Protein AF-A0A9N8YQ42-F1 (afdb_monomer)

InterPro domains:
  IPR037997 CTP-dependent diacylglycerol kinase 1-like [PTHR31303] (11-211)

Secondary structure (DSSP, 8-state):
--SSSSSS------SSHHHHHHHHHHHGGG--GGGTTS--HHHHHHHHHHHHHHHS-HHHHHHHHHHHHHHHHHHHHHHHHHTTSSPBPTTS-BHHHHHHHHHHHHHHHHHHHHHHHHHHHHHHHHHHHHHHHHHHHHTT-HHHHHHHHHHHHHHHHHHHHHHHTS--GGG-SS-HHHHHHHHHHHHHHHHH---TT--HHHHHHHHHHTT--

pLDDT: mean 70.86, std 14.46, range [34.75, 93.75]

Mean predicted aligned error: 14.87 Å

Sequence (213 aa):
MALHRNIIQKKPKFKNQAINDLYIKVVGFLMRESEKNKINGVIYYLAGCISVLTIFPKDIAIMSIIILSWCDTAASFFGRKFGHHTYKFKNGKSLAGTIGAIMIGFLAALLFWGKKTSNYHHHQNQSSIIIMESNNLESNNLNNIQLNIQSNNKILETNMINEERSWIPEKSIFSLPLLSLLTGIIGGISELIDIWGLDDNFVLPLASGNIFY

Organism: NCBI:txid1213867

Foldseek 3Di:
DPPPPPPPDPQAPDPDVVVSVVCCVVCVVVDDPVPSPDDDLVVLLVVLLVVLVVPDQPLSSVLVNCLVVQLVVQLVVQCVPCQVVFDADPVRGGPSSLVSSLVRLLVSLCVSVVVVQVVVVVVVVVVVVVVVVVVVCCVPDVVVVVVVVVVVVVVVVVVVVVPVRDDDCVPDPDDSSVVSNVRSNLSSVLSVDPPPPPDSSPPSVVVVVVVVD

Structure (mmCIF, N/CA/C/O backbone):
data_AF-A0A9N8YQ42-F1
#
_entry.id   AF-A0A9N8YQ42-F1
#
loop_
_atom_site.group_PDB
_atom_site.id
_atom_site.type_symbol
_atom_site.label_atom_id
_atom_site.label_alt_id
_atom_site.label_comp_id
_atom_site.label_asym_id
_atom_site.label_entity_id
_atom_site.label_seq_id
_atom_site.pdbx_PDB_ins_code
_atom_site.Cartn_x
_atom_site.Cartn_y
_atom_site.Cartn_z
_atom_site.occupancy
_atom_site.B_iso_or_equiv
_atom_site.auth_seq_id
_atom_site.auth_comp_id
_atom_site.auth_asym_id
_atom_site.auth_atom_id
_atom_site.pdbx_PDB_model_num
ATOM 1 N N . MET A 1 1 ? -43.346 -10.685 31.073 1.00 43.00 1 MET A N 1
ATOM 2 C CA . MET A 1 1 ? -42.438 -11.151 29.993 1.00 43.00 1 MET A CA 1
ATOM 3 C C . MET A 1 1 ? -42.533 -10.253 28.746 1.00 43.00 1 MET A C 1
ATOM 5 O O . MET A 1 1 ? -42.814 -10.736 27.661 1.00 43.00 1 MET A O 1
ATOM 9 N N . ALA A 1 2 ? -42.306 -8.937 28.871 1.00 43.50 2 ALA A N 1
ATOM 10 C CA . ALA A 1 2 ? -42.489 -7.999 27.748 1.00 43.50 2 ALA A CA 1
ATOM 11 C C . ALA A 1 2 ? -41.471 -6.839 27.714 1.00 43.50 2 ALA A C 1
ATOM 13 O O . ALA A 1 2 ? -41.734 -5.817 27.098 1.00 43.50 2 ALA A O 1
ATOM 14 N N . LEU A 1 3 ? -40.308 -6.974 28.367 1.00 41.03 3 LEU A N 1
ATOM 15 C CA . LEU A 1 3 ? -39.332 -5.874 28.473 1.00 41.03 3 LEU A CA 1
ATOM 16 C C . LEU A 1 3 ? -37.946 -6.170 27.880 1.00 41.03 3 LEU A C 1
ATOM 18 O O . LEU A 1 3 ? -37.100 -5.287 27.861 1.00 41.03 3 LEU A O 1
ATOM 22 N N . HIS A 1 4 ? -37.709 -7.364 27.324 1.00 41.53 4 HIS A N 1
ATOM 23 C CA . HIS A 1 4 ? -36.393 -7.727 26.770 1.00 41.53 4 HIS A CA 1
ATOM 24 C C . HIS A 1 4 ? -36.294 -7.623 25.232 1.00 41.53 4 HIS A C 1
ATOM 26 O O . HIS A 1 4 ? -35.282 -7.991 24.649 1.00 41.53 4 HIS A O 1
ATOM 32 N N . ARG A 1 5 ? -37.330 -7.123 24.541 1.00 43.41 5 ARG A N 1
ATOM 33 C CA . ARG A 1 5 ? -37.365 -7.052 23.061 1.00 43.41 5 ARG A CA 1
ATOM 34 C C . ARG A 1 5 ? -37.080 -5.670 22.457 1.00 43.41 5 ARG A C 1
ATOM 36 O O . ARG A 1 5 ? -37.112 -5.541 21.239 1.00 43.41 5 ARG A O 1
ATOM 43 N N . ASN A 1 6 ? -36.747 -4.662 23.265 1.00 34.75 6 ASN A N 1
ATOM 44 C CA . ASN A 1 6 ? -36.633 -3.274 22.789 1.00 34.75 6 ASN A CA 1
ATOM 45 C C . ASN A 1 6 ? -35.203 -2.778 22.507 1.00 34.75 6 ASN A C 1
ATOM 47 O O . ASN A 1 6 ? -35.037 -1.609 22.176 1.00 34.75 6 ASN A O 1
ATOM 51 N N . ILE A 1 7 ? -34.171 -3.627 22.588 1.00 43.50 7 ILE A N 1
ATOM 52 C CA . ILE A 1 7 ? -32.775 -3.160 22.443 1.00 43.50 7 ILE A CA 1
ATOM 53 C C . ILE A 1 7 ? -32.188 -3.395 21.033 1.00 43.50 7 ILE A C 1
ATOM 55 O O . ILE A 1 7 ? -31.228 -2.732 20.658 1.00 43.50 7 ILE A O 1
ATOM 59 N N . ILE A 1 8 ? -32.775 -4.244 20.176 1.00 41.78 8 ILE A N 1
ATOM 60 C CA . ILE A 1 8 ? -32.043 -4.734 18.983 1.00 41.78 8 ILE A CA 1
ATOM 61 C C . ILE A 1 8 ? -32.412 -4.060 17.642 1.00 41.78 8 ILE A C 1
ATOM 63 O O . ILE A 1 8 ? -31.658 -4.189 16.680 1.00 41.78 8 ILE A O 1
ATOM 67 N N . GLN A 1 9 ? -33.480 -3.265 17.521 1.00 40.59 9 GLN A N 1
ATOM 68 C CA . GLN A 1 9 ? -33.907 -2.766 16.197 1.00 40.59 9 GLN A CA 1
ATOM 69 C C . GLN A 1 9 ? -33.704 -1.261 15.962 1.00 40.59 9 GLN A C 1
ATOM 71 O O . GLN A 1 9 ? -34.648 -0.532 15.679 1.00 40.59 9 GLN A O 1
ATOM 76 N N . LYS A 1 10 ? -32.448 -0.799 15.951 1.00 44.75 10 LYS A N 1
ATOM 77 C CA . LYS A 1 10 ? -32.073 0.327 15.071 1.00 44.75 10 LYS A CA 1
ATOM 78 C C . LYS A 1 10 ? -31.713 -0.252 13.698 1.00 44.75 10 LYS A C 1
ATOM 80 O O . LYS A 1 10 ? -30.577 -0.666 13.482 1.00 44.75 10 LYS A O 1
ATOM 85 N N . LYS A 1 11 ? -32.713 -0.376 12.815 1.00 49.38 11 LYS A N 1
ATOM 86 C CA . LYS A 1 11 ? -32.551 -0.858 11.429 1.00 49.38 11 LYS A CA 1
ATOM 87 C C . LYS A 1 11 ? -31.841 0.204 10.560 1.00 49.38 11 LYS A C 1
ATOM 89 O O . LYS A 1 11 ? -32.183 1.381 10.689 1.00 49.38 11 LYS A O 1
ATOM 94 N N . PRO A 1 12 ? -30.925 -0.171 9.644 1.00 50.50 12 PRO A N 1
ATOM 95 C CA . PRO A 1 12 ? -30.395 0.731 8.619 1.00 50.50 12 PRO A CA 1
ATOM 96 C C . PRO A 1 12 ? -31.488 1.216 7.651 1.00 50.50 12 PRO A C 1
ATOM 98 O O . PRO A 1 12 ? -32.453 0.504 7.374 1.00 50.50 12 PRO A O 1
ATOM 101 N N . LYS A 1 13 ? -31.321 2.439 7.134 1.00 51.38 13 LYS A N 1
ATOM 102 C CA . LYS A 1 13 ? -32.296 3.250 6.376 1.00 51.38 13 LYS A CA 1
ATOM 103 C C . LYS A 1 13 ? -32.478 2.849 4.894 1.00 51.38 13 LYS A C 1
ATOM 105 O O . LYS A 1 13 ? -32.516 3.727 4.035 1.00 51.38 13 LYS A O 1
ATOM 110 N N . PHE A 1 14 ? -32.593 1.568 4.542 1.00 54.44 14 PHE A N 1
ATOM 111 C CA . PHE A 1 14 ? -32.976 1.210 3.164 1.00 54.44 14 PHE A CA 1
ATOM 112 C C . PHE A 1 14 ? -34.497 1.088 3.036 1.00 54.44 14 PHE A C 1
ATOM 114 O O . PHE A 1 14 ? -35.146 0.418 3.835 1.00 54.44 14 PHE A O 1
ATOM 121 N N . LYS A 1 15 ? -35.069 1.749 2.019 1.00 56.12 15 LYS A N 1
ATOM 122 C CA . LYS A 1 15 ? -36.524 1.813 1.772 1.00 56.12 15 LYS A CA 1
ATOM 123 C C . LYS A 1 15 ? -37.127 0.442 1.425 1.00 56.12 15 LYS A C 1
ATOM 125 O O . LYS A 1 15 ? -38.321 0.240 1.600 1.00 56.12 15 LYS A O 1
ATOM 130 N N . ASN A 1 16 ? -36.298 -0.489 0.945 1.00 61.12 16 ASN A N 1
ATOM 131 C CA . ASN A 1 16 ? -36.684 -1.858 0.631 1.00 61.12 16 ASN A CA 1
ATOM 132 C C . ASN A 1 16 ? -36.137 -2.824 1.692 1.00 61.12 16 ASN A C 1
ATOM 134 O O . ASN A 1 16 ? -34.924 -2.966 1.866 1.00 61.12 16 ASN A O 1
ATOM 138 N N . GLN A 1 17 ? -37.049 -3.482 2.402 1.00 63.44 17 GLN A N 1
ATOM 139 C CA . GLN A 1 17 ? -36.747 -4.278 3.589 1.00 63.44 17 GLN A CA 1
ATOM 140 C C . GLN A 1 17 ? -35.942 -5.545 3.254 1.00 63.44 17 GLN A C 1
ATOM 142 O O . GLN A 1 17 ? -35.029 -5.894 3.993 1.00 63.44 17 GLN A O 1
ATOM 147 N N . ALA A 1 18 ? -36.170 -6.141 2.079 1.00 67.69 18 ALA A N 1
ATOM 148 C CA . ALA A 1 18 ? -35.429 -7.315 1.612 1.00 67.69 18 ALA A CA 1
ATOM 149 C C . ALA A 1 18 ? -33.937 -7.027 1.353 1.00 67.69 18 ALA A C 1
ATOM 151 O O . ALA A 1 18 ? -33.080 -7.857 1.645 1.00 67.69 18 ALA A O 1
ATOM 152 N N . ILE A 1 19 ? -33.615 -5.832 0.843 1.00 65.12 19 ILE A N 1
ATOM 153 C CA . ILE A 1 19 ? -32.226 -5.412 0.590 1.00 65.12 19 ILE A CA 1
ATOM 154 C C . ILE A 1 19 ? -31.500 -5.174 1.915 1.00 65.12 19 ILE A C 1
ATOM 156 O O . ILE A 1 19 ? -30.340 -5.546 2.062 1.00 65.12 19 ILE A O 1
ATOM 160 N N . ASN A 1 20 ? -32.198 -4.602 2.898 1.00 66.44 20 ASN A N 1
ATOM 161 C CA . ASN A 1 20 ? -31.654 -4.397 4.235 1.00 66.44 20 ASN A CA 1
ATOM 162 C C . ASN A 1 20 ? -31.357 -5.731 4.935 1.00 66.44 20 ASN A C 1
ATOM 164 O O . ASN A 1 20 ? -30.294 -5.902 5.526 1.00 66.44 20 ASN A O 1
ATOM 168 N N . ASP A 1 21 ? -32.271 -6.694 4.818 1.00 69.00 21 ASP A N 1
ATOM 169 C CA . ASP A 1 21 ? -32.127 -8.005 5.448 1.00 69.00 21 ASP A CA 1
ATOM 170 C C . ASP A 1 21 ? -31.009 -8.829 4.784 1.00 69.00 21 ASP A C 1
ATOM 172 O O . ASP A 1 21 ? -30.227 -9.475 5.483 1.00 69.00 21 ASP A O 1
ATOM 176 N N . LEU A 1 22 ? -30.851 -8.749 3.455 1.00 72.19 22 LEU A N 1
ATOM 177 C CA . LEU A 1 22 ? -29.714 -9.350 2.748 1.00 72.19 22 LEU A CA 1
ATOM 178 C C . LEU A 1 22 ? -28.387 -8.678 3.136 1.00 72.19 22 LEU A C 1
ATOM 180 O O . LEU A 1 22 ? -27.405 -9.369 3.408 1.00 72.19 22 LEU A O 1
ATOM 184 N N . TYR A 1 23 ? -28.369 -7.346 3.218 1.00 65.81 23 TYR A N 1
ATOM 185 C CA . TYR A 1 23 ? -27.200 -6.569 3.632 1.00 65.81 23 TYR A CA 1
ATOM 186 C C . TYR A 1 23 ? -26.749 -6.942 5.048 1.00 65.81 23 TYR A C 1
ATOM 188 O O . TYR A 1 23 ? -25.580 -7.253 5.259 1.00 65.81 23 TYR A O 1
ATOM 196 N N . ILE A 1 24 ? -27.669 -7.006 6.013 1.00 67.94 24 ILE A N 1
ATOM 197 C CA . ILE A 1 24 ? -27.355 -7.422 7.386 1.00 67.94 24 ILE A CA 1
ATOM 198 C C . ILE A 1 24 ? -26.933 -8.897 7.427 1.00 67.94 24 ILE A C 1
ATOM 200 O O . ILE A 1 24 ? -26.062 -9.259 8.211 1.00 67.94 24 ILE A O 1
ATOM 204 N N . LYS A 1 25 ? -27.489 -9.766 6.579 1.00 69.88 25 LYS A N 1
ATOM 205 C CA . LYS A 1 25 ? -27.120 -11.189 6.566 1.00 69.88 25 LYS A CA 1
ATOM 206 C C . LYS A 1 25 ? -25.707 -11.439 6.030 1.00 69.88 25 LYS A C 1
ATOM 208 O O . LYS A 1 25 ? -25.026 -12.324 6.537 1.00 69.88 25 LYS A O 1
ATOM 213 N N . VAL A 1 26 ? -25.273 -10.673 5.029 1.00 66.38 26 VAL A N 1
ATOM 214 C CA . VAL A 1 26 ? -23.942 -10.817 4.409 1.00 66.38 26 VAL A CA 1
ATOM 215 C C . VAL A 1 26 ? -22.883 -9.992 5.147 1.00 66.38 26 VAL A C 1
ATOM 217 O O . VAL A 1 26 ? -21.776 -10.470 5.370 1.00 66.38 26 VAL A O 1
ATOM 220 N N . VAL A 1 27 ? -23.221 -8.768 5.560 1.00 62.44 27 VAL A N 1
ATOM 221 C CA . VAL A 1 27 ? -22.275 -7.784 6.123 1.00 62.44 27 VAL A CA 1
ATOM 222 C C . VAL A 1 27 ? -22.393 -7.667 7.648 1.00 62.44 27 VAL A C 1
ATOM 224 O O . VAL A 1 27 ? -21.483 -7.171 8.305 1.00 62.44 27 VAL A O 1
ATOM 227 N N . GLY A 1 28 ? -23.477 -8.157 8.257 1.00 61.75 28 GLY A N 1
ATOM 228 C CA . GLY A 1 28 ? -23.731 -8.013 9.697 1.00 61.75 28 GLY A CA 1
ATOM 229 C C . GLY A 1 28 ? -22.761 -8.773 10.596 1.00 61.75 28 GLY A C 1
ATOM 230 O O . GLY A 1 28 ? -22.544 -8.346 11.724 1.00 61.75 28 GLY A O 1
ATOM 231 N N . PHE A 1 29 ? -22.118 -9.835 10.099 1.00 63.94 29 PHE A N 1
ATOM 232 C CA . PHE A 1 29 ? -21.026 -10.510 10.814 1.00 63.94 29 PHE A CA 1
ATOM 233 C C . PHE A 1 29 ? -19.800 -9.596 11.010 1.00 63.94 29 PHE A C 1
ATOM 235 O O . PHE A 1 29 ? -19.065 -9.748 11.980 1.00 63.94 29 PHE A O 1
ATOM 242 N N . LEU A 1 30 ? -19.612 -8.616 10.121 1.00 56.12 30 LEU A N 1
ATOM 243 C CA . LEU A 1 30 ? -18.509 -7.653 10.145 1.00 56.12 30 LEU A CA 1
ATOM 244 C C . LEU A 1 30 ? -18.892 -6.332 10.850 1.00 56.1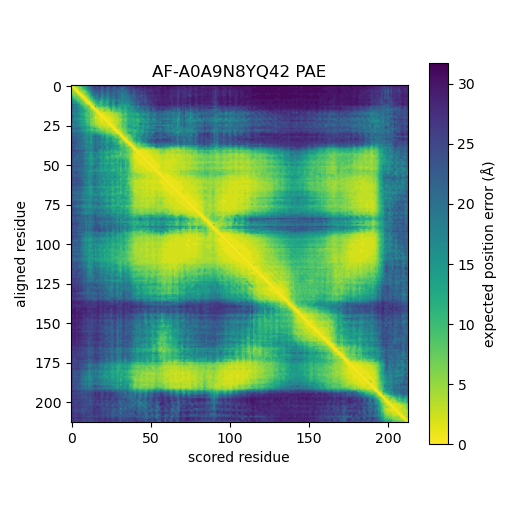2 30 LEU A C 1
ATOM 246 O O . LEU A 1 30 ? -18.067 -5.433 10.952 1.00 56.12 30 LEU A O 1
ATOM 250 N N . MET A 1 31 ? -20.138 -6.195 11.325 1.00 52.19 31 MET A N 1
ATOM 251 C CA . MET A 1 31 ? -20.710 -4.927 11.787 1.00 52.19 31 MET A CA 1
ATOM 252 C C . MET A 1 31 ? -20.570 -4.754 13.307 1.00 52.19 31 MET A C 1
ATOM 254 O O . MET A 1 31 ? -21.186 -5.484 14.089 1.00 52.19 31 MET A O 1
ATOM 258 N N . ARG A 1 32 ? -19.801 -3.750 13.750 1.00 52.09 32 ARG A N 1
ATOM 259 C CA . ARG A 1 32 ? -19.689 -3.392 15.178 1.00 52.09 32 ARG A CA 1
ATOM 260 C C . ARG A 1 32 ? -20.908 -2.565 15.609 1.00 52.09 32 ARG A C 1
ATOM 262 O O . ARG A 1 32 ? -21.396 -1.732 14.850 1.00 52.09 32 ARG A O 1
ATOM 269 N N . GLU A 1 33 ? -21.409 -2.738 16.839 1.00 51.25 33 GLU A N 1
ATOM 270 C CA . GLU A 1 33 ? -22.647 -2.067 17.299 1.00 51.25 33 GLU A CA 1
ATOM 271 C C . GLU A 1 33 ? -22.620 -0.527 17.191 1.00 51.25 33 GLU A C 1
ATOM 273 O O . GLU A 1 33 ? -23.663 0.102 17.003 1.00 51.25 33 GLU A O 1
ATOM 278 N N . SER A 1 34 ? -21.429 0.078 17.233 1.00 53.66 34 SER A N 1
ATOM 279 C CA . SER A 1 34 ? -21.207 1.520 17.071 1.00 53.66 34 SER A CA 1
ATOM 280 C C . SER A 1 34 ? -21.363 2.040 15.630 1.00 53.66 34 SER A C 1
ATOM 282 O O . SER A 1 34 ? -21.394 3.253 15.432 1.00 53.66 34 SER A O 1
ATOM 284 N N . GLU A 1 35 ? -21.493 1.165 14.627 1.00 47.38 35 GLU A N 1
ATOM 285 C CA . GLU A 1 35 ? -21.525 1.521 13.195 1.00 47.38 35 GLU A CA 1
ATOM 286 C C . GLU A 1 35 ? -22.934 1.530 12.587 1.00 47.38 35 GLU A C 1
ATOM 288 O O . GLU A 1 35 ? -23.112 1.944 11.447 1.00 47.38 35 GLU A O 1
ATOM 293 N N . LYS A 1 36 ? -23.981 1.177 13.350 1.00 51.78 36 LYS A N 1
ATOM 294 C CA . LYS A 1 36 ? -25.384 1.216 12.873 1.00 51.78 36 LYS A CA 1
ATOM 295 C C . LYS A 1 36 ? -25.863 2.605 12.412 1.00 51.78 36 LYS A C 1
ATOM 297 O O . LYS A 1 36 ? -26.891 2.690 11.747 1.00 51.78 36 LYS A O 1
ATOM 302 N N . ASN A 1 37 ? -25.129 3.674 12.738 1.00 47.25 37 ASN A N 1
ATOM 303 C CA . ASN A 1 37 ? -25.464 5.064 12.405 1.00 47.25 37 ASN A CA 1
ATOM 304 C C . ASN A 1 37 ? -24.411 5.800 11.546 1.00 47.25 37 ASN A C 1
ATOM 306 O O . ASN A 1 37 ? -24.591 6.992 11.294 1.00 47.25 37 ASN A O 1
ATOM 310 N N . LYS A 1 38 ? -23.335 5.140 11.094 1.00 55.16 38 LYS A N 1
ATOM 311 C CA . LYS A 1 38 ? -22.309 5.727 10.207 1.00 55.16 38 LYS A CA 1
ATOM 312 C C . LYS A 1 38 ? -22.108 4.845 8.971 1.00 55.16 38 LYS A C 1
ATOM 314 O O . LYS A 1 38 ? -22.472 3.674 8.981 1.00 55.16 38 LYS A O 1
ATOM 319 N N . ILE A 1 39 ? -21.582 5.421 7.889 1.00 56.44 39 ILE A N 1
ATOM 320 C CA . ILE A 1 39 ? -21.204 4.650 6.697 1.00 56.44 39 ILE A CA 1
ATOM 321 C C . ILE A 1 39 ? -20.130 3.635 7.122 1.00 56.44 39 ILE A C 1
ATOM 323 O O . ILE A 1 39 ? -19.221 3.979 7.873 1.00 56.44 39 ILE A O 1
ATOM 327 N N . ASN A 1 40 ? -20.298 2.378 6.710 1.00 62.62 40 ASN A N 1
ATOM 328 C CA . ASN A 1 40 ? -19.447 1.258 7.109 1.00 62.62 40 ASN A CA 1
ATOM 329 C C . ASN A 1 40 ? -18.030 1.437 6.532 1.00 62.62 40 ASN A C 1
ATOM 331 O O . ASN A 1 40 ? -17.900 1.617 5.321 1.00 62.62 40 ASN A O 1
ATOM 335 N N . GLY A 1 41 ? -16.987 1.341 7.367 1.00 64.88 41 GLY A N 1
ATOM 336 C CA . GLY A 1 41 ? -15.580 1.458 6.943 1.00 64.88 41 GLY A CA 1
ATOM 337 C C . GLY A 1 41 ? -15.197 0.468 5.836 1.00 64.88 41 GLY A C 1
ATOM 338 O O . GLY A 1 41 ? -14.385 0.764 4.967 1.00 64.88 41 GLY A O 1
ATOM 339 N N . VAL A 1 42 ? -15.878 -0.679 5.778 1.00 70.44 42 VAL A N 1
ATOM 340 C CA . VAL A 1 42 ? -15.694 -1.696 4.730 1.00 70.44 42 VAL A CA 1
ATOM 341 C C . VAL A 1 42 ? -16.046 -1.167 3.336 1.00 70.44 42 VAL A C 1
ATOM 343 O O . VAL A 1 42 ? -15.424 -1.561 2.352 1.00 70.44 42 VAL A O 1
ATOM 346 N N . ILE A 1 43 ? -17.033 -0.271 3.234 1.00 70.38 43 ILE A N 1
ATOM 347 C CA . ILE A 1 43 ? -17.447 0.316 1.952 1.00 70.38 43 ILE A CA 1
ATOM 348 C C . ILE A 1 43 ? -16.321 1.187 1.399 1.00 70.38 43 ILE A C 1
ATOM 350 O O . ILE A 1 43 ? -16.011 1.105 0.213 1.00 70.38 43 ILE A O 1
ATOM 354 N N . TYR A 1 44 ? -15.683 1.979 2.257 1.00 70.88 44 TYR A N 1
ATOM 355 C CA . TYR A 1 44 ? -14.563 2.820 1.861 1.00 70.88 44 TYR A CA 1
ATOM 356 C C . TYR A 1 44 ? -13.304 2.008 1.561 1.00 70.88 44 TYR A C 1
ATOM 358 O O . TYR A 1 44 ? -12.649 2.287 0.561 1.00 70.88 44 TYR A O 1
ATOM 366 N N . TYR A 1 45 ? -13.028 0.951 2.332 1.00 74.75 45 TYR A N 1
ATOM 367 C CA . TYR A 1 45 ? -11.944 0.011 2.032 1.00 74.75 45 TYR A CA 1
ATOM 368 C C . TYR A 1 45 ? -12.109 -0.616 0.640 1.00 74.75 45 TYR A C 1
ATOM 370 O O . TYR A 1 45 ? -11.204 -0.560 -0.192 1.00 74.75 45 TYR A O 1
ATOM 378 N N . LEU A 1 46 ? -13.299 -1.155 0.344 1.00 78.56 46 LEU A N 1
ATOM 379 C CA . LEU A 1 46 ? -13.593 -1.737 -0.967 1.00 78.56 46 LEU A CA 1
ATOM 380 C C . LEU A 1 46 ? -13.518 -0.691 -2.083 1.00 78.56 46 LEU A C 1
ATOM 382 O O . LEU A 1 46 ? -12.968 -0.979 -3.145 1.00 78.56 46 LEU A O 1
ATOM 386 N N . ALA A 1 47 ? -14.027 0.520 -1.850 1.00 79.19 47 ALA A N 1
ATOM 387 C CA . ALA A 1 47 ? -13.931 1.613 -2.812 1.00 79.19 47 ALA A CA 1
ATOM 388 C C . ALA A 1 47 ? -12.471 2.007 -3.091 1.00 79.19 47 ALA A C 1
ATOM 390 O O . ALA A 1 47 ? -12.118 2.211 -4.252 1.00 79.19 47 ALA A O 1
ATOM 391 N N . GLY A 1 48 ? -11.616 2.050 -2.065 1.00 80.19 48 GLY A N 1
ATOM 392 C CA . GLY A 1 48 ? -10.178 2.290 -2.198 1.00 80.19 48 GLY A CA 1
ATOM 393 C C . GLY A 1 48 ? -9.493 1.206 -3.030 1.00 80.19 48 GLY A C 1
ATOM 394 O O . GLY A 1 48 ? -8.830 1.519 -4.020 1.00 80.19 48 GLY A O 1
ATOM 395 N N . CYS A 1 49 ? -9.725 -0.073 -2.709 1.00 82.00 49 CYS A N 1
ATOM 396 C CA . CYS A 1 49 ? -9.180 -1.195 -3.479 1.00 82.00 49 CYS A CA 1
ATOM 397 C C . CYS A 1 49 ? -9.628 -1.170 -4.947 1.00 82.00 49 CYS A C 1
ATOM 399 O O . CYS A 1 49 ? -8.800 -1.346 -5.839 1.00 82.00 49 CYS A O 1
ATOM 401 N N . ILE A 1 50 ? -10.918 -0.929 -5.209 1.00 84.56 50 ILE A N 1
ATOM 402 C CA . ILE A 1 50 ? -11.452 -0.845 -6.576 1.00 84.56 50 ILE A CA 1
ATOM 403 C C . ILE A 1 50 ? -10.814 0.331 -7.320 1.00 84.56 50 ILE A C 1
ATOM 405 O O . ILE A 1 50 ? -10.313 0.144 -8.425 1.00 84.56 50 ILE A O 1
ATOM 409 N N . SER A 1 51 ? -10.768 1.514 -6.703 1.00 82.50 51 SER A N 1
ATOM 410 C CA . SER A 1 51 ? -10.176 2.713 -7.311 1.00 82.50 51 SER A CA 1
ATOM 411 C C . SER A 1 51 ? -8.727 2.458 -7.714 1.00 82.50 51 SER A C 1
ATOM 413 O O . SER A 1 51 ? -8.344 2.686 -8.862 1.00 82.50 51 SER A O 1
ATOM 415 N N . VAL A 1 52 ? -7.940 1.885 -6.804 1.00 84.38 52 VAL A N 1
ATOM 416 C CA . VAL A 1 52 ? -6.526 1.594 -7.033 1.00 84.38 52 VAL A CA 1
ATOM 417 C C . VAL A 1 52 ? -6.324 0.566 -8.150 1.00 84.38 52 VAL A C 1
ATOM 419 O O . VAL A 1 52 ? -5.470 0.764 -9.009 1.00 84.38 52 VAL A O 1
ATOM 422 N N . LEU A 1 53 ? -7.136 -0.493 -8.191 1.00 84.81 53 LEU A N 1
ATOM 423 C CA . LEU A 1 53 ? -7.076 -1.507 -9.250 1.00 84.81 53 LEU A CA 1
ATOM 424 C C . LEU A 1 53 ? -7.504 -0.974 -10.625 1.00 84.81 53 LEU A C 1
ATOM 426 O O . LEU A 1 53 ? -7.094 -1.534 -11.639 1.00 84.81 53 LEU A O 1
ATOM 430 N N . THR A 1 54 ? -8.334 0.072 -10.669 1.00 82.50 54 THR A N 1
ATOM 431 C CA . THR A 1 54 ? -8.788 0.684 -11.931 1.00 82.50 54 THR A CA 1
ATOM 432 C C . THR A 1 54 ? -7.848 1.759 -12.466 1.00 82.50 54 THR A C 1
ATOM 434 O O . THR A 1 54 ? -7.717 1.889 -13.680 1.00 82.50 54 THR A O 1
ATOM 437 N N . ILE A 1 55 ? -7.211 2.530 -11.582 1.00 78.88 55 ILE A N 1
ATOM 438 C CA . ILE A 1 55 ? -6.407 3.702 -11.954 1.00 78.88 55 ILE A C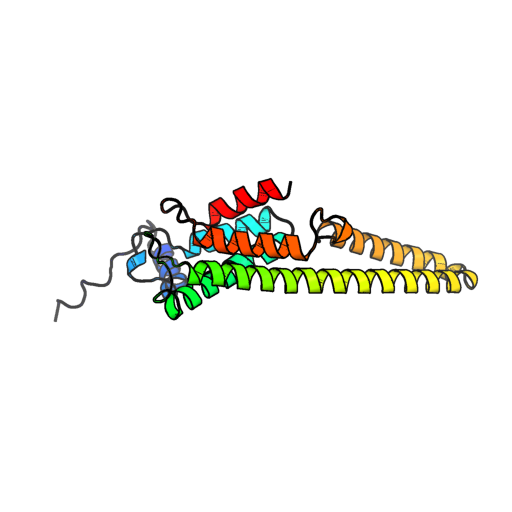A 1
ATOM 439 C C . ILE A 1 55 ? -4.932 3.328 -12.128 1.00 78.88 55 ILE A C 1
ATOM 441 O O . ILE A 1 55 ? -4.264 3.879 -13.001 1.00 78.88 55 ILE A O 1
ATOM 445 N N . PHE A 1 56 ? -4.413 2.402 -11.313 1.00 77.88 56 PHE A N 1
ATOM 446 C CA . PHE A 1 56 ? -2.982 2.115 -11.270 1.00 77.88 56 PHE A CA 1
ATOM 447 C C . PHE A 1 56 ? -2.586 0.830 -12.006 1.00 77.88 56 PHE A C 1
ATOM 449 O O . PHE A 1 56 ? -3.343 -0.143 -12.038 1.00 77.88 56 PHE A O 1
ATOM 456 N N . PRO A 1 57 ? -1.346 0.777 -12.531 1.00 78.94 57 PRO A N 1
ATOM 457 C CA . PRO A 1 57 ? -0.726 -0.454 -12.997 1.00 78.94 57 PRO A CA 1
ATOM 458 C C . PRO A 1 57 ? -0.745 -1.546 -11.927 1.00 78.94 57 PRO A C 1
ATOM 460 O O . PRO A 1 57 ? -0.637 -1.276 -10.727 1.00 78.94 57 PRO A O 1
ATOM 463 N N . LYS A 1 58 ? -0.814 -2.801 -12.377 1.00 79.94 58 LYS A N 1
ATOM 464 C CA . LYS A 1 58 ? -1.036 -3.978 -11.526 1.00 79.94 58 LYS A CA 1
ATOM 465 C C . LYS A 1 58 ? -0.101 -4.042 -10.313 1.00 79.94 58 LYS A C 1
ATOM 467 O O . LYS A 1 58 ? -0.559 -4.352 -9.219 1.00 79.94 58 LYS A O 1
ATOM 472 N N . ASP A 1 59 ? 1.189 -3.759 -10.479 1.00 82.75 59 ASP A N 1
ATOM 473 C CA . ASP A 1 59 ? 2.146 -3.869 -9.369 1.00 82.75 59 ASP A CA 1
ATOM 474 C C . ASP A 1 59 ? 1.987 -2.772 -8.327 1.00 82.75 59 ASP A C 1
ATOM 476 O O . ASP A 1 59 ? 2.081 -3.045 -7.133 1.00 82.75 59 ASP A O 1
ATOM 480 N N . ILE A 1 60 ? 1.724 -1.544 -8.781 1.00 82.81 60 ILE A N 1
ATOM 481 C CA . 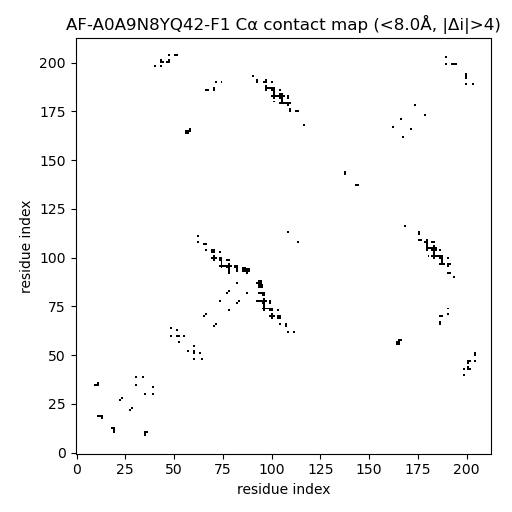ILE A 1 60 ? 1.459 -0.410 -7.895 1.00 82.81 60 ILE A CA 1
ATOM 482 C C . ILE A 1 60 ? 0.179 -0.704 -7.117 1.00 82.81 60 ILE A C 1
ATOM 484 O O . ILE A 1 60 ? 0.164 -0.572 -5.897 1.00 82.81 60 ILE A O 1
ATOM 488 N N . ALA A 1 61 ? -0.848 -1.218 -7.798 1.00 84.50 61 ALA A N 1
ATOM 489 C CA . ALA A 1 61 ? -2.101 -1.580 -7.160 1.00 84.50 61 ALA A CA 1
ATOM 490 C C . ALA A 1 61 ? -1.934 -2.668 -6.085 1.00 84.50 61 ALA A C 1
ATOM 492 O O . ALA A 1 61 ? -2.452 -2.528 -4.977 1.00 84.50 61 ALA A O 1
ATOM 493 N N . ILE A 1 62 ? -1.166 -3.725 -6.376 1.00 87.44 62 ILE A N 1
ATOM 494 C CA . ILE A 1 62 ? -0.848 -4.772 -5.394 1.00 87.44 62 ILE A CA 1
ATOM 495 C C . ILE A 1 62 ? -0.097 -4.174 -4.200 1.00 87.44 62 ILE A C 1
ATOM 497 O O . ILE A 1 62 ? -0.460 -4.452 -3.057 1.00 87.44 62 ILE A O 1
ATOM 501 N N . MET A 1 63 ? 0.908 -3.330 -4.444 1.00 86.44 63 MET A N 1
ATOM 502 C CA . MET A 1 63 ? 1.677 -2.702 -3.370 1.00 86.44 63 MET A CA 1
ATOM 503 C C . MET A 1 63 ? 0.828 -1.797 -2.486 1.00 86.44 63 MET A C 1
ATOM 505 O O . MET A 1 63 ? 0.914 -1.903 -1.264 1.00 86.44 63 MET A O 1
ATOM 509 N N . SER A 1 64 ? -0.036 -0.967 -3.067 1.00 83.88 64 SER A N 1
ATOM 510 C CA . SER A 1 64 ? -0.967 -0.121 -2.318 1.00 83.88 64 SER A CA 1
ATOM 511 C C . SER A 1 64 ? -1.885 -0.941 -1.407 1.00 83.88 64 SER A C 1
ATOM 513 O O . SER A 1 64 ? -2.079 -0.577 -0.250 1.00 83.88 64 SER A O 1
ATOM 515 N N . ILE A 1 65 ? -2.400 -2.078 -1.886 1.00 88.38 65 ILE A N 1
ATOM 516 C CA . ILE A 1 65 ? -3.257 -2.966 -1.084 1.00 88.38 65 ILE A CA 1
ATOM 517 C C . ILE A 1 65 ? -2.456 -3.652 0.036 1.00 88.38 65 ILE A C 1
ATOM 519 O O . ILE A 1 65 ? -2.944 -3.766 1.165 1.00 88.38 65 ILE A O 1
ATOM 523 N N . ILE A 1 66 ? -1.221 -4.087 -0.240 1.00 90.00 66 ILE A N 1
ATOM 524 C CA . ILE A 1 66 ? -0.335 -4.669 0.781 1.00 90.00 66 ILE A CA 1
ATOM 525 C C . ILE A 1 66 ? -0.074 -3.649 1.887 1.00 90.00 66 ILE A C 1
ATOM 527 O O . ILE A 1 66 ? -0.259 -3.977 3.055 1.00 90.00 66 ILE A O 1
ATOM 531 N N . ILE A 1 67 ? 0.295 -2.416 1.534 1.00 87.81 67 ILE A N 1
ATOM 532 C CA . ILE A 1 67 ? 0.559 -1.341 2.500 1.00 87.81 67 ILE A CA 1
ATOM 533 C C . ILE A 1 67 ? -0.682 -1.077 3.346 1.00 87.81 67 ILE A C 1
ATOM 535 O O . ILE A 1 67 ? -0.573 -1.096 4.565 1.00 87.81 67 ILE A O 1
ATOM 539 N N . LEU A 1 68 ? -1.851 -0.913 2.722 1.00 85.56 68 LEU A N 1
ATOM 540 C CA . LEU A 1 68 ? -3.110 -0.690 3.436 1.00 85.56 68 LEU A CA 1
ATOM 541 C C . LEU A 1 68 ? -3.373 -1.802 4.465 1.00 85.56 68 LEU A C 1
ATOM 543 O O . LEU A 1 68 ? -3.638 -1.536 5.627 1.00 85.56 68 LEU A O 1
ATOM 547 N N . SER A 1 69 ? -3.216 -3.070 4.079 1.00 89.06 69 SER A N 1
ATOM 548 C CA . SER A 1 69 ? -3.489 -4.191 4.992 1.00 89.06 69 SER A CA 1
ATOM 549 C C . SER A 1 69 ? -2.432 -4.392 6.091 1.00 89.06 69 SER A C 1
ATOM 551 O O . SER A 1 69 ? -2.784 -4.633 7.252 1.00 89.06 69 SER A O 1
ATOM 553 N N . TRP A 1 70 ? -1.141 -4.317 5.755 1.00 89.25 70 TRP A N 1
ATOM 554 C CA . TRP A 1 70 ? -0.042 -4.631 6.674 1.00 89.25 70 TRP A CA 1
ATOM 555 C C . TRP A 1 70 ? 0.397 -3.449 7.533 1.00 89.25 70 TRP A C 1
ATOM 557 O O . TRP A 1 70 ? 0.750 -3.659 8.696 1.00 89.25 70 TRP A O 1
ATOM 567 N N . CYS A 1 71 ? 0.357 -2.221 7.016 1.00 89.19 71 CYS A N 1
ATOM 568 C CA . CYS A 1 71 ? 0.673 -1.043 7.820 1.00 89.19 71 CYS A CA 1
ATOM 569 C C . CYS A 1 71 ? -0.410 -0.793 8.873 1.00 89.19 71 CYS A C 1
ATOM 571 O O . CYS A 1 71 ? -0.047 -0.559 10.023 1.00 89.19 71 CYS A O 1
ATOM 573 N N . ASP A 1 72 ? -1.697 -0.961 8.546 1.00 85.19 72 ASP A N 1
ATOM 574 C CA . ASP A 1 72 ? -2.799 -0.799 9.510 1.00 85.19 72 ASP A CA 1
ATOM 575 C C . ASP A 1 72 ? -2.701 -1.803 10.663 1.00 85.19 72 ASP A C 1
ATOM 577 O O . ASP A 1 72 ? -2.819 -1.459 11.847 1.00 85.19 72 ASP A O 1
ATOM 581 N N . THR A 1 73 ? -2.435 -3.073 10.339 1.00 88.38 73 THR A N 1
ATOM 582 C CA . THR A 1 73 ? -2.257 -4.111 11.363 1.00 88.38 73 THR A CA 1
ATOM 583 C C . THR A 1 73 ? -1.006 -3.869 12.202 1.00 88.38 73 THR A C 1
ATOM 585 O O . THR A 1 73 ? -1.067 -4.016 13.429 1.00 88.38 73 THR A O 1
ATOM 588 N N . ALA A 1 74 ? 0.102 -3.451 11.584 1.00 89.12 74 ALA A N 1
ATOM 589 C CA . ALA A 1 74 ? 1.332 -3.107 12.290 1.00 89.12 74 ALA A CA 1
ATOM 590 C C . ALA A 1 74 ? 1.136 -1.905 13.222 1.00 89.12 74 ALA A C 1
ATOM 592 O O . ALA A 1 74 ? 1.450 -2.002 14.411 1.00 89.12 74 ALA A O 1
ATOM 593 N N . ALA A 1 75 ? 0.559 -0.809 12.730 1.00 87.31 75 ALA A N 1
ATOM 594 C CA . ALA A 1 75 ? 0.288 0.395 13.509 1.00 87.31 75 ALA A CA 1
ATOM 595 C C . ALA A 1 75 ? -0.560 0.081 14.743 1.00 87.31 75 ALA A C 1
ATOM 597 O O . ALA A 1 75 ? -0.200 0.434 15.869 1.00 87.31 75 ALA A O 1
ATOM 598 N N . SER A 1 76 ? -1.626 -0.695 14.550 1.00 85.75 76 SER A N 1
ATOM 599 C CA . SER A 1 76 ? -2.480 -1.194 15.625 1.00 85.75 76 SER A CA 1
ATOM 600 C C . SER A 1 76 ? -1.735 -2.066 16.640 1.00 85.75 76 SER A C 1
ATOM 602 O O . SER A 1 76 ? -1.929 -1.924 17.852 1.00 85.75 76 SER A O 1
ATOM 604 N N . PHE A 1 77 ? -0.905 -2.998 16.171 1.00 89.25 77 PHE A N 1
ATOM 605 C CA . PHE A 1 77 ? -0.174 -3.922 17.034 1.00 89.25 77 PHE A CA 1
ATOM 606 C C . PHE A 1 77 ? 0.890 -3.198 17.865 1.00 89.25 77 PHE A C 1
ATOM 608 O O . PHE A 1 77 ? 0.876 -3.279 19.099 1.00 89.25 77 PHE A O 1
ATOM 615 N N . PHE A 1 78 ? 1.779 -2.450 17.208 1.00 88.56 78 PHE A N 1
ATOM 616 C CA . PHE A 1 78 ? 2.848 -1.707 17.875 1.00 88.56 78 PHE A CA 1
ATOM 617 C C . PHE A 1 78 ? 2.294 -0.552 18.709 1.00 88.56 78 PHE A C 1
ATOM 619 O O . PHE A 1 78 ? 2.778 -0.312 19.816 1.00 88.56 78 PHE A O 1
ATOM 626 N N . GLY A 1 79 ? 1.225 0.100 18.252 1.00 85.44 79 GLY A N 1
ATOM 627 C CA . GLY A 1 79 ? 0.568 1.167 18.994 1.00 85.44 79 GLY A CA 1
ATOM 628 C C . GLY A 1 79 ? -0.082 0.691 20.292 1.00 85.44 79 GLY A C 1
ATOM 629 O O . GLY A 1 79 ? 0.063 1.347 21.322 1.00 85.44 79 GLY A O 1
ATOM 630 N N . ARG A 1 80 ? -0.723 -0.486 20.307 1.00 84.06 80 ARG A N 1
ATOM 631 C CA . ARG A 1 80 ? -1.270 -1.054 21.554 1.00 84.06 80 ARG A CA 1
ATOM 632 C C . ARG A 1 80 ? -0.185 -1.599 22.478 1.00 84.06 80 ARG A C 1
ATOM 634 O O . ARG A 1 80 ? -0.261 -1.391 23.685 1.00 84.06 80 ARG A O 1
ATOM 641 N N . LYS A 1 81 ? 0.817 -2.290 21.927 1.00 86.56 81 LYS A N 1
ATOM 642 C CA . LYS A 1 81 ? 1.859 -2.953 22.726 1.00 86.56 81 LYS A CA 1
ATOM 643 C C . LYS A 1 81 ? 2.877 -1.970 23.303 1.00 86.56 81 LYS A C 1
ATOM 645 O O . LYS A 1 81 ? 3.244 -2.087 24.466 1.00 86.56 81 LYS A O 1
ATOM 650 N N . PHE A 1 82 ? 3.325 -1.007 22.503 1.00 83.19 82 PHE A N 1
ATOM 651 C CA . PHE A 1 82 ? 4.420 -0.103 22.860 1.00 83.19 82 PHE A CA 1
ATOM 652 C C . PHE A 1 82 ? 3.993 1.361 22.965 1.00 83.19 82 PHE A C 1
ATOM 654 O O . PHE A 1 82 ? 4.731 2.159 23.534 1.00 83.19 82 PHE A O 1
ATOM 661 N N . GLY A 1 83 ? 2.785 1.727 22.527 1.00 78.62 83 GLY A N 1
ATOM 662 C CA . GLY A 1 83 ? 2.315 3.114 22.586 1.00 78.62 83 GLY A CA 1
ATOM 663 C C . GLY A 1 83 ? 2.152 3.677 24.001 1.00 78.62 83 GLY A C 1
ATOM 664 O O . GLY A 1 83 ? 2.000 4.882 24.148 1.00 78.62 83 GLY A O 1
ATOM 665 N N . HIS A 1 84 ? 2.201 2.854 25.055 1.00 74.12 84 HIS A N 1
ATOM 666 C CA . HIS A 1 84 ? 2.290 3.335 26.442 1.00 74.12 84 HIS A CA 1
ATOM 667 C C . HIS A 1 84 ? 3.675 3.889 26.808 1.00 74.12 84 HIS A C 1
ATOM 669 O O . HIS A 1 84 ? 3.769 4.713 27.710 1.00 74.12 84 HIS A O 1
ATOM 675 N N . HIS A 1 85 ? 4.726 3.450 26.113 1.00 75.44 85 HIS A N 1
ATOM 676 C CA . HIS A 1 85 ? 6.113 3.877 26.323 1.00 75.44 85 HIS A CA 1
ATOM 677 C C . HIS A 1 85 ? 6.537 5.017 25.389 1.00 75.44 85 HIS A C 1
ATOM 679 O O . HIS A 1 85 ? 7.671 5.482 25.452 1.00 75.44 85 HIS A O 1
ATOM 685 N N . THR A 1 86 ? 5.657 5.450 24.488 1.00 77.94 86 THR A N 1
ATOM 686 C CA . THR A 1 86 ? 5.982 6.421 23.440 1.00 77.94 86 THR A CA 1
ATOM 687 C C . THR A 1 86 ? 4.947 7.540 23.407 1.00 77.94 86 THR A C 1
ATOM 689 O O . THR A 1 86 ? 3.855 7.413 23.957 1.00 77.94 86 THR A O 1
ATOM 692 N N . TYR A 1 87 ? 5.286 8.656 22.760 1.00 77.50 87 TYR A N 1
ATOM 693 C CA . TYR A 1 87 ? 4.390 9.800 22.626 1.00 77.50 87 TYR A CA 1
ATOM 694 C C . TYR A 1 87 ? 3.072 9.399 21.944 1.00 77.50 87 TYR A C 1
ATOM 696 O O . TYR A 1 87 ? 3.069 8.816 20.852 1.00 77.50 87 TYR A O 1
ATOM 704 N N . LYS A 1 88 ? 1.952 9.712 22.601 1.00 80.56 88 LYS A N 1
ATOM 705 C CA . LYS A 1 88 ? 0.602 9.565 22.051 1.00 80.56 88 LYS A CA 1
ATOM 706 C C . LYS A 1 88 ? 0.156 10.902 21.477 1.00 80.56 88 LYS A C 1
ATOM 708 O O . LYS A 1 88 ? 0.205 11.924 22.158 1.00 80.56 88 LYS A O 1
ATOM 713 N N . PHE A 1 89 ? -0.288 10.885 20.231 1.00 77.31 89 PHE A N 1
ATOM 714 C CA . PHE A 1 89 ? -0.855 12.048 19.568 1.00 77.31 89 PHE A CA 1
ATOM 715 C C . PHE A 1 89 ? -2.268 12.331 20.092 1.00 77.31 89 PHE A C 1
ATOM 717 O O . PHE A 1 89 ? -2.951 11.447 20.614 1.00 77.31 89 PHE A O 1
ATOM 724 N N . LYS A 1 90 ? -2.733 13.573 19.905 1.00 61.75 90 LYS A N 1
ATOM 725 C CA . LYS A 1 90 ? -4.069 14.028 20.335 1.00 61.75 90 LYS A CA 1
ATOM 726 C C . LYS A 1 90 ? -5.223 13.227 19.711 1.00 61.75 90 LYS A C 1
ATOM 728 O O . LYS A 1 90 ? -6.309 13.203 20.277 1.00 61.75 90 LYS A O 1
ATOM 733 N N . ASN A 1 91 ? -4.965 12.530 18.606 1.00 66.62 91 ASN A N 1
ATOM 734 C CA . ASN A 1 91 ? -5.943 11.725 17.8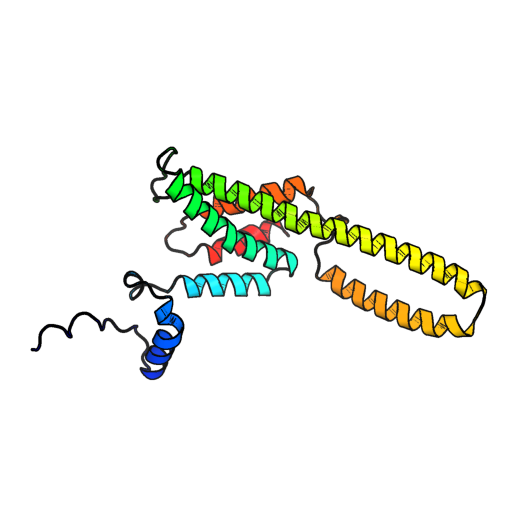72 1.00 66.62 91 ASN A CA 1
ATOM 735 C C . ASN A 1 91 ? -6.035 10.272 18.388 1.00 66.62 91 ASN A C 1
ATOM 737 O O . ASN A 1 91 ? -6.727 9.449 17.804 1.00 66.62 91 ASN A O 1
ATOM 741 N N . GLY A 1 92 ? -5.321 9.916 19.465 1.00 70.19 92 GLY A N 1
ATOM 742 C CA . GLY A 1 92 ? -5.291 8.548 20.008 1.00 70.19 92 GLY A CA 1
ATOM 743 C C . GLY A 1 92 ? -4.281 7.614 19.329 1.00 70.19 92 GLY A C 1
ATOM 744 O O . GLY A 1 92 ? -4.052 6.506 19.815 1.00 70.19 92 GLY A O 1
ATOM 745 N N . LYS A 1 93 ? -3.626 8.082 18.262 1.00 78.06 93 LYS A N 1
ATOM 746 C CA . LYS A 1 93 ? -2.527 7.396 17.571 1.00 78.06 93 LYS A CA 1
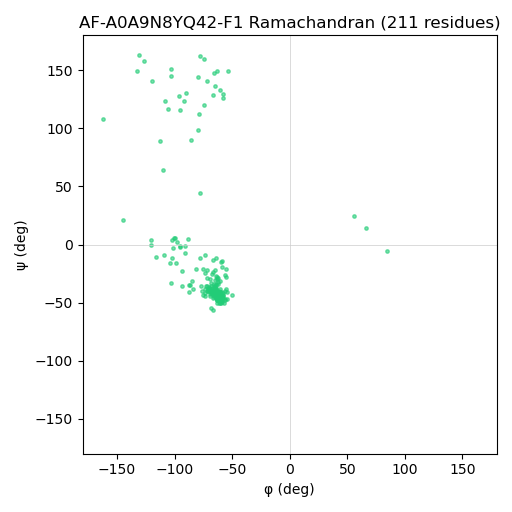ATOM 747 C C . LYS A 1 93 ? -1.217 7.535 18.347 1.00 78.06 93 LYS A C 1
ATOM 749 O O . LYS A 1 93 ? -1.081 8.397 19.218 1.00 78.06 93 LYS A O 1
ATOM 754 N N . SER A 1 94 ? -0.234 6.688 18.064 1.00 85.94 94 SER A N 1
ATOM 755 C CA . SER A 1 94 ? 1.035 6.674 18.808 1.00 85.94 94 SER A CA 1
ATOM 756 C C . SER A 1 94 ? 2.238 6.627 17.884 1.00 85.94 94 SER A C 1
ATOM 758 O O . SER A 1 94 ? 2.191 5.994 16.831 1.00 85.94 94 SER A O 1
ATOM 760 N N . LEU A 1 95 ? 3.340 7.230 18.330 1.00 85.56 95 LEU A N 1
ATOM 761 C CA . LEU A 1 95 ? 4.604 7.209 17.595 1.00 85.56 95 LEU A CA 1
ATOM 762 C C . LEU A 1 95 ? 5.142 5.775 17.400 1.00 85.56 95 LEU A C 1
ATOM 764 O O . LEU A 1 95 ? 5.748 5.464 16.380 1.00 85.56 95 LEU A O 1
ATOM 768 N N . ALA A 1 96 ? 4.876 4.868 18.347 1.00 88.06 96 ALA A N 1
ATOM 769 C CA . ALA A 1 96 ? 5.213 3.452 18.192 1.00 88.06 96 ALA A CA 1
ATOM 770 C C . ALA A 1 96 ? 4.463 2.799 17.020 1.00 88.06 96 ALA A C 1
ATOM 772 O O . ALA A 1 96 ? 5.049 2.019 16.271 1.00 88.06 96 ALA A O 1
ATOM 773 N N . GLY A 1 97 ? 3.179 3.131 16.851 1.00 86.50 97 GLY A N 1
ATOM 774 C CA . GLY A 1 97 ? 2.367 2.648 15.735 1.00 86.50 97 GLY A CA 1
ATOM 775 C C . GLY A 1 97 ? 2.896 3.146 14.392 1.00 86.50 97 GLY A C 1
ATOM 776 O O . GLY A 1 97 ? 3.108 2.347 13.486 1.00 86.50 97 GLY A O 1
ATOM 777 N N . THR A 1 98 ? 3.215 4.438 14.293 1.00 88.69 98 THR A N 1
ATOM 778 C CA . THR A 1 98 ? 3.730 5.036 13.051 1.00 88.69 98 THR A CA 1
ATOM 779 C C . THR A 1 98 ? 5.094 4.469 12.667 1.00 88.69 98 THR A C 1
ATOM 781 O O . THR A 1 98 ? 5.312 4.136 11.508 1.00 88.69 98 THR A O 1
ATOM 784 N N . ILE A 1 99 ? 6.007 4.289 13.631 1.00 90.00 99 ILE A N 1
ATOM 785 C CA . ILE A 1 99 ? 7.309 3.650 13.376 1.00 90.00 99 ILE A CA 1
ATOM 786 C C . ILE A 1 99 ? 7.112 2.193 12.939 1.00 90.00 99 ILE A C 1
ATOM 788 O O . ILE A 1 99 ? 7.757 1.745 11.992 1.00 90.00 99 ILE A O 1
ATOM 792 N N . GLY A 1 100 ? 6.189 1.470 13.581 1.00 90.88 100 GLY A N 1
ATOM 793 C CA . GLY A 1 100 ? 5.825 0.108 13.192 1.00 90.88 100 GLY A CA 1
ATOM 794 C C . GLY A 1 100 ? 5.312 0.020 11.752 1.00 90.88 100 GLY A C 1
ATOM 795 O O . GLY A 1 100 ? 5.766 -0.839 10.997 1.00 90.88 100 GLY A O 1
ATOM 796 N N . ALA A 1 101 ? 4.429 0.937 11.350 1.00 91.06 101 ALA A N 1
ATOM 797 C CA . ALA A 1 101 ? 3.935 1.039 9.978 1.00 91.06 101 ALA A CA 1
ATOM 798 C C . ALA A 1 101 ? 5.060 1.344 8.978 1.00 91.06 101 ALA A C 1
ATOM 800 O O . ALA A 1 101 ? 5.153 0.676 7.950 1.00 91.06 101 ALA A O 1
ATOM 801 N N . ILE A 1 102 ? 5.966 2.279 9.297 1.00 91.81 102 ILE A N 1
ATOM 802 C CA . ILE A 1 102 ? 7.113 2.602 8.432 1.00 91.81 102 ILE A CA 1
ATOM 803 C C . ILE A 1 102 ? 8.006 1.382 8.225 1.00 91.81 102 ILE A C 1
ATOM 805 O O . ILE A 1 102 ? 8.366 1.067 7.091 1.00 91.81 102 ILE A O 1
ATOM 809 N N . MET A 1 103 ? 8.347 0.677 9.305 1.00 93.12 103 MET A N 1
ATOM 810 C CA . MET A 1 103 ? 9.214 -0.499 9.232 1.00 93.12 103 MET A CA 1
ATOM 811 C C . MET A 1 103 ? 8.586 -1.630 8.416 1.00 93.12 103 MET A C 1
ATOM 813 O O . MET A 1 103 ? 9.261 -2.226 7.576 1.00 93.12 103 MET A O 1
ATOM 817 N N . ILE A 1 104 ? 7.304 -1.924 8.645 1.00 93.75 104 ILE A N 1
ATOM 818 C CA . ILE A 1 104 ? 6.604 -2.992 7.925 1.00 93.75 104 ILE A CA 1
ATOM 819 C C . ILE A 1 104 ? 6.385 -2.618 6.458 1.00 93.75 104 ILE A C 1
ATOM 821 O O . ILE A 1 104 ? 6.652 -3.446 5.589 1.00 93.75 104 ILE A O 1
ATOM 825 N N . GLY A 1 105 ? 5.996 -1.375 6.162 1.00 91.94 105 GLY A N 1
ATOM 826 C CA . GLY A 1 105 ? 5.862 -0.888 4.788 1.00 91.94 105 GLY A CA 1
ATOM 827 C C . GLY A 1 105 ? 7.187 -0.923 4.020 1.00 91.94 105 GLY A C 1
ATOM 828 O O . GLY A 1 105 ? 7.227 -1.384 2.880 1.00 91.94 105 GLY A O 1
ATOM 829 N N . PHE A 1 106 ? 8.288 -0.526 4.666 1.00 92.19 106 PHE A N 1
ATOM 830 C CA . PHE A 1 106 ? 9.636 -0.621 4.101 1.00 92.19 106 PHE A CA 1
ATOM 831 C C . PHE A 1 106 ? 10.026 -2.067 3.785 1.00 92.19 106 PHE A C 1
ATOM 833 O O . PHE A 1 106 ? 10.457 -2.367 2.670 1.00 92.19 106 PHE A O 1
ATOM 840 N N . LEU A 1 107 ? 9.849 -2.976 4.748 1.00 93.38 107 LEU A N 1
ATOM 841 C CA . LEU A 1 107 ? 10.194 -4.385 4.577 1.00 93.38 107 LEU A CA 1
ATOM 842 C C . LEU A 1 107 ? 9.343 -5.048 3.486 1.00 93.38 107 LEU A C 1
ATOM 844 O O . LEU A 1 107 ? 9.871 -5.790 2.659 1.00 93.38 107 LEU A O 1
ATOM 848 N N . ALA A 1 108 ? 8.044 -4.753 3.449 1.00 92.25 108 ALA A N 1
ATOM 849 C CA . ALA A 1 108 ? 7.138 -5.257 2.424 1.00 92.25 108 ALA A CA 1
ATOM 850 C C . ALA A 1 108 ? 7.566 -4.805 1.021 1.00 92.25 108 ALA A C 1
ATOM 852 O O . ALA A 1 108 ? 7.638 -5.626 0.105 1.00 92.25 108 ALA A O 1
ATOM 853 N N . ALA A 1 109 ? 7.916 -3.525 0.866 1.00 89.81 109 ALA A N 1
ATOM 854 C CA . ALA A 1 109 ? 8.391 -2.976 -0.397 1.00 89.81 109 ALA A CA 1
ATOM 855 C C . ALA A 1 109 ? 9.730 -3.585 -0.832 1.00 89.81 109 ALA A C 1
ATOM 857 O O . ALA A 1 109 ? 9.869 -3.975 -1.992 1.00 89.81 109 ALA A O 1
ATOM 858 N N . LEU A 1 110 ? 10.680 -3.755 0.094 1.00 90.19 110 LEU A N 1
ATOM 859 C CA . LEU A 1 110 ? 11.951 -4.419 -0.200 1.00 90.19 110 LEU A CA 1
ATOM 860 C C . LEU A 1 110 ? 11.747 -5.853 -0.693 1.00 90.19 110 LEU A C 1
ATOM 862 O O . LEU A 1 110 ? 12.365 -6.258 -1.676 1.00 90.19 110 LEU A O 1
ATOM 866 N N . LEU A 1 111 ? 10.885 -6.621 -0.026 1.00 90.75 111 LEU A N 1
ATOM 867 C CA . LEU A 1 111 ? 10.615 -8.009 -0.400 1.00 90.75 111 LEU A CA 1
ATOM 868 C C . LEU A 1 111 ? 9.906 -8.100 -1.753 1.00 90.75 111 LEU A C 1
ATOM 870 O O . LEU A 1 111 ? 10.272 -8.933 -2.585 1.00 90.75 111 LEU A O 1
ATOM 874 N N . PHE A 1 112 ? 8.915 -7.242 -1.985 1.00 89.06 112 PHE A N 1
ATOM 875 C CA . PHE A 1 112 ? 8.148 -7.235 -3.223 1.00 89.06 112 PHE A CA 1
ATOM 876 C C . PHE A 1 112 ? 9.006 -6.815 -4.420 1.00 89.06 112 PHE A C 1
ATOM 878 O O . PHE A 1 112 ? 9.149 -7.580 -5.380 1.00 89.06 112 PHE A O 1
ATOM 885 N N . TRP A 1 113 ? 9.633 -5.638 -4.347 1.00 84.88 113 TRP A N 1
ATOM 886 C CA . TRP A 1 113 ? 10.460 -5.121 -5.436 1.00 84.88 113 TRP A CA 1
ATOM 887 C C . TRP A 1 113 ? 11.743 -5.931 -5.603 1.00 84.88 113 TRP A C 1
ATOM 889 O O . TRP A 1 113 ? 12.135 -6.212 -6.731 1.00 84.88 113 TRP A O 1
ATOM 899 N N . GLY A 1 114 ? 12.373 -6.375 -4.513 1.00 86.00 114 GLY A N 1
ATOM 900 C CA . GLY A 1 114 ? 13.591 -7.187 -4.568 1.00 86.00 114 GLY A CA 1
ATOM 901 C C . GLY A 1 114 ? 13.372 -8.522 -5.279 1.00 86.00 114 GLY A C 1
ATOM 902 O O . GLY A 1 114 ? 14.124 -8.871 -6.192 1.00 86.00 114 GLY A O 1
ATOM 903 N N . LYS A 1 115 ? 12.292 -9.238 -4.936 1.00 85.75 115 LYS A N 1
ATOM 904 C CA . LYS A 1 115 ? 11.918 -10.480 -5.630 1.00 85.75 115 LYS A CA 1
ATOM 905 C C . LYS A 1 115 ? 11.625 -10.225 -7.108 1.00 85.75 115 LYS A C 1
ATOM 907 O O . LYS A 1 115 ? 12.024 -11.018 -7.960 1.00 85.75 115 LYS A O 1
ATOM 912 N N . LYS A 1 116 ? 10.955 -9.115 -7.422 1.00 81.62 116 LYS A N 1
ATOM 913 C CA . LYS A 1 116 ? 10.617 -8.766 -8.800 1.00 81.62 116 LYS A CA 1
ATOM 914 C C . LYS A 1 116 ? 11.853 -8.451 -9.649 1.00 81.62 116 LYS A C 1
ATOM 916 O O . LYS A 1 116 ? 11.979 -8.998 -10.741 1.00 81.62 116 LYS A O 1
ATOM 921 N N . THR A 1 117 ? 12.786 -7.656 -9.129 1.00 80.50 117 THR A N 1
ATOM 922 C CA . THR A 1 117 ? 14.064 -7.350 -9.794 1.00 80.50 117 THR A CA 1
ATOM 923 C C . THR A 1 117 ? 14.897 -8.613 -10.026 1.00 80.50 117 THR A C 1
ATOM 925 O O . THR A 1 117 ? 15.463 -8.791 -11.101 1.00 80.50 117 THR A O 1
ATOM 928 N N . SER A 1 118 ? 14.929 -9.533 -9.055 1.00 81.38 118 SER A N 1
ATOM 929 C CA . SER A 1 118 ? 15.642 -10.809 -9.205 1.00 81.38 118 SER A CA 1
ATOM 930 C C . SER A 1 118 ? 15.053 -11.680 -10.322 1.00 81.38 118 SER A C 1
ATOM 932 O O . SER A 1 118 ? 15.798 -12.171 -11.172 1.00 81.38 118 SER A O 1
ATOM 934 N N . ASN A 1 119 ? 13.725 -11.817 -10.370 1.00 79.88 119 ASN A N 1
ATOM 935 C CA . ASN A 1 119 ? 13.048 -12.576 -11.424 1.00 79.88 119 ASN A CA 1
ATOM 936 C C . ASN A 1 119 ? 13.247 -11.945 -12.809 1.00 79.88 119 ASN A C 1
ATOM 938 O O . ASN A 1 119 ? 13.422 -12.669 -13.787 1.00 79.88 119 ASN A O 1
ATOM 942 N N . TYR A 1 120 ? 13.251 -10.610 -12.888 1.00 75.50 120 TYR A N 1
ATOM 943 C CA . TYR A 1 120 ? 13.489 -9.882 -14.133 1.00 75.50 120 TYR A CA 1
ATOM 944 C C . TYR A 1 120 ? 14.869 -10.208 -14.720 1.00 75.50 120 TYR A C 1
ATOM 946 O O . TYR A 1 120 ? 14.966 -10.625 -15.873 1.00 75.50 120 TYR A O 1
ATOM 954 N N . HIS A 1 121 ? 15.933 -10.121 -13.915 1.00 74.12 121 HIS A N 1
ATOM 955 C CA . HIS A 1 121 ? 17.280 -10.466 -14.381 1.00 74.12 121 HIS A CA 1
ATOM 956 C C . HIS A 1 121 ? 17.421 -11.941 -14.769 1.00 74.12 121 HIS A C 1
ATOM 958 O O . HIS A 1 121 ? 18.138 -12.258 -15.716 1.00 74.12 121 HIS A O 1
ATOM 964 N N . HIS A 1 122 ? 16.723 -12.849 -14.080 1.00 75.69 122 HIS A N 1
ATOM 965 C CA . HIS A 1 122 ? 16.752 -14.265 -14.437 1.00 75.69 122 HIS A CA 1
ATOM 966 C C . HIS A 1 122 ? 16.108 -14.530 -15.807 1.00 75.69 122 HIS A C 1
ATOM 968 O O . HIS A 1 122 ? 16.705 -15.212 -16.640 1.00 75.69 122 HIS A O 1
ATOM 974 N N . HIS A 1 123 ? 14.938 -13.939 -16.073 1.00 71.12 123 HIS A N 1
ATOM 975 C CA . HIS A 1 123 ? 14.251 -14.072 -17.361 1.00 71.12 123 HIS A CA 1
ATOM 976 C C . HIS A 1 123 ? 15.024 -13.428 -18.516 1.00 71.12 123 HIS A C 1
ATOM 978 O O . HIS A 1 123 ? 15.109 -14.020 -19.595 1.00 71.12 123 HIS A O 1
ATOM 984 N N . GLN A 1 124 ? 15.627 -12.258 -18.293 1.00 74.44 124 GLN A N 1
ATOM 985 C CA . GLN A 1 124 ? 16.467 -11.604 -19.299 1.00 74.44 124 GLN A CA 1
ATOM 986 C C . GLN A 1 124 ? 17.685 -12.467 -19.663 1.00 74.44 124 GLN A C 1
ATOM 988 O O . GLN A 1 124 ? 17.945 -12.714 -20.841 1.00 74.44 124 GLN A O 1
ATOM 993 N N . ASN A 1 125 ? 18.379 -13.018 -18.663 1.00 75.44 125 ASN A N 1
ATOM 994 C CA . ASN A 1 125 ? 19.529 -13.897 -18.897 1.00 75.44 125 ASN A CA 1
ATOM 995 C C . ASN A 1 125 ? 19.153 -15.211 -19.602 1.00 75.44 125 ASN A C 1
ATOM 997 O O . ASN A 1 125 ? 19.916 -15.699 -20.427 1.00 75.44 125 ASN A O 1
ATOM 1001 N N . GLN A 1 126 ? 17.991 -15.798 -19.309 1.00 76.88 126 GLN A N 1
ATOM 1002 C CA . GLN A 1 126 ? 17.537 -17.003 -20.017 1.00 76.88 126 GLN A CA 1
ATOM 1003 C C . GLN A 1 126 ? 17.188 -16.717 -21.480 1.00 76.88 126 GLN A C 1
ATOM 1005 O O . GLN A 1 126 ? 17.524 -17.507 -22.359 1.00 76.88 126 GLN A O 1
ATOM 1010 N N . SER A 1 127 ? 16.546 -15.580 -21.747 1.00 70.06 127 SER A N 1
ATOM 1011 C CA . SER A 1 127 ? 16.136 -15.198 -23.101 1.00 70.06 127 SER A CA 1
ATOM 1012 C C . SER A 1 127 ? 17.344 -14.984 -24.014 1.00 70.06 127 SER A C 1
ATOM 1014 O O . SER A 1 127 ? 17.346 -15.452 -25.151 1.00 70.06 127 SER A O 1
ATOM 1016 N N . SER A 1 128 ? 18.406 -14.348 -23.509 1.00 71.88 128 SER A N 1
ATOM 1017 C CA . SER A 1 128 ? 19.642 -14.154 -24.274 1.00 71.88 128 SER A CA 1
ATOM 1018 C C . SER A 1 128 ? 20.365 -15.472 -24.575 1.00 71.88 128 SER A C 1
ATOM 1020 O O . SER A 1 128 ? 20.838 -15.648 -25.697 1.00 71.88 128 SER A O 1
ATOM 1022 N N . ILE A 1 129 ? 20.384 -16.426 -23.636 1.00 76.50 129 ILE A N 1
ATOM 1023 C CA . ILE A 1 129 ? 20.950 -17.770 -23.856 1.00 76.50 129 ILE A CA 1
ATOM 1024 C C . ILE A 1 129 ? 20.172 -18.522 -24.941 1.00 76.50 129 ILE A C 1
ATOM 1026 O O . ILE A 1 129 ? 20.783 -19.051 -25.868 1.00 76.50 129 ILE A O 1
ATOM 1030 N N . ILE A 1 130 ? 18.837 -18.525 -24.868 1.00 73.12 130 ILE A N 1
ATOM 1031 C CA . ILE A 1 130 ? 17.986 -19.209 -25.853 1.00 73.12 130 ILE A CA 1
ATOM 1032 C C . ILE A 1 130 ? 18.186 -18.617 -27.253 1.00 73.12 130 ILE A C 1
ATOM 1034 O O . ILE A 1 130 ? 18.302 -19.375 -28.210 1.00 73.12 130 ILE A O 1
ATOM 1038 N N . ILE A 1 131 ? 18.280 -17.288 -27.381 1.00 70.75 131 ILE A N 1
ATOM 1039 C CA . ILE A 1 131 ? 18.526 -16.622 -28.672 1.00 70.75 131 ILE A CA 1
ATOM 1040 C C . ILE A 1 131 ? 19.908 -16.989 -29.236 1.00 70.75 131 ILE A C 1
ATOM 1042 O O . ILE A 1 131 ? 20.054 -17.239 -30.434 1.00 70.75 131 ILE A O 1
ATOM 1046 N N . MET A 1 132 ? 20.940 -17.047 -28.390 1.00 69.69 132 MET A N 1
ATOM 1047 C CA . MET A 1 132 ? 22.276 -17.476 -28.820 1.00 69.69 132 MET A CA 1
ATOM 1048 C C . MET A 1 132 ? 22.281 -18.940 -29.280 1.00 69.69 132 MET A C 1
ATOM 1050 O O . MET A 1 132 ? 22.897 -19.265 -30.296 1.00 69.69 132 MET A O 1
ATOM 1054 N N . GLU A 1 133 ? 21.574 -19.819 -28.569 1.00 74.75 133 GLU A N 1
ATOM 1055 C CA . GLU A 1 133 ? 21.442 -21.230 -28.935 1.00 74.75 133 GLU A CA 1
ATOM 1056 C C . GLU A 1 133 ? 20.622 -21.416 -30.221 1.00 74.75 133 GLU A C 1
ATOM 1058 O O . GLU A 1 133 ? 21.035 -22.170 -31.105 1.00 74.75 133 GLU A O 1
ATOM 1063 N N . SER A 1 134 ? 19.525 -20.671 -30.396 1.00 66.06 134 SER A N 1
ATOM 1064 C CA . SER A 1 134 ? 18.725 -20.714 -31.624 1.00 66.06 134 SER A CA 1
ATOM 1065 C C . SER A 1 134 ? 19.508 -20.226 -32.841 1.00 66.06 134 SER A C 1
ATOM 1067 O O . SER A 1 134 ? 19.461 -20.881 -33.879 1.00 66.06 134 SER A O 1
ATOM 1069 N N . ASN A 1 135 ? 20.296 -19.153 -32.712 1.00 67.12 135 ASN A N 1
ATOM 1070 C CA . ASN A 1 135 ? 21.138 -18.646 -33.804 1.00 67.12 135 ASN A CA 1
ATOM 1071 C C . ASN A 1 135 ? 22.222 -19.659 -34.215 1.00 67.12 135 ASN A C 1
ATOM 1073 O O . ASN A 1 135 ? 22.533 -19.800 -35.398 1.00 67.12 135 ASN A O 1
ATOM 1077 N N . ASN A 1 136 ? 22.767 -20.416 -33.256 1.00 67.44 136 ASN A N 1
ATOM 1078 C CA . ASN A 1 136 ? 23.709 -21.498 -33.549 1.00 67.44 136 ASN A CA 1
ATOM 1079 C C . ASN A 1 136 ? 23.036 -22.684 -34.264 1.00 67.44 136 ASN A C 1
ATOM 1081 O O . ASN A 1 136 ? 23.684 -23.354 -35.066 1.00 67.44 136 ASN A O 1
ATOM 1085 N N . LEU A 1 137 ? 21.746 -22.937 -34.028 1.00 64.31 137 LEU A N 1
ATOM 1086 C CA . LEU A 1 137 ? 20.991 -24.028 -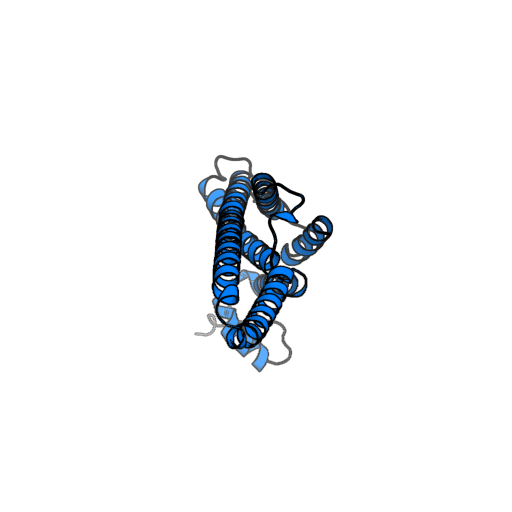34.658 1.00 64.31 137 LEU A CA 1
ATOM 1087 C C . LEU A 1 137 ? 20.412 -23.652 -36.034 1.00 64.31 137 LEU A C 1
ATOM 1089 O O . LEU A 1 137 ? 20.326 -24.518 -36.908 1.00 64.31 137 LEU A O 1
ATOM 1093 N N . GLU A 1 138 ? 20.061 -22.383 -36.265 1.00 60.59 138 GLU A N 1
ATOM 1094 C CA . GLU A 1 138 ? 19.558 -21.885 -37.559 1.00 60.59 138 GLU A CA 1
ATOM 1095 C C . GLU A 1 138 ? 20.573 -22.027 -38.693 1.00 60.59 138 GLU A C 1
ATOM 1097 O O . GLU A 1 138 ? 20.183 -22.261 -39.837 1.00 60.59 138 GLU A O 1
ATOM 1102 N N . SER A 1 139 ? 21.871 -21.988 -38.376 1.00 56.84 139 SER A N 1
ATOM 1103 C CA . SER A 1 139 ? 22.928 -22.247 -39.360 1.00 56.84 139 SER A CA 1
ATOM 1104 C C . SER A 1 139 ? 22.841 -23.646 -40.000 1.00 56.84 139 SER A C 1
ATOM 1106 O O . SER A 1 139 ? 23.420 -23.862 -41.062 1.00 56.84 139 SER A O 1
ATOM 1108 N N . ASN A 1 140 ? 22.061 -24.571 -39.418 1.00 60.59 140 ASN A N 1
ATOM 1109 C CA . ASN A 1 140 ? 21.993 -25.967 -39.845 1.00 60.59 140 ASN A CA 1
ATOM 1110 C C . ASN A 1 140 ? 20.679 -26.398 -40.534 1.00 60.59 140 ASN A C 1
ATOM 1112 O O . ASN A 1 140 ? 20.646 -27.516 -41.053 1.00 60.59 140 ASN A O 1
ATOM 1116 N N . ASN A 1 141 ? 19.590 -25.603 -40.567 1.00 67.81 141 ASN A N 1
ATOM 1117 C CA . ASN A 1 141 ?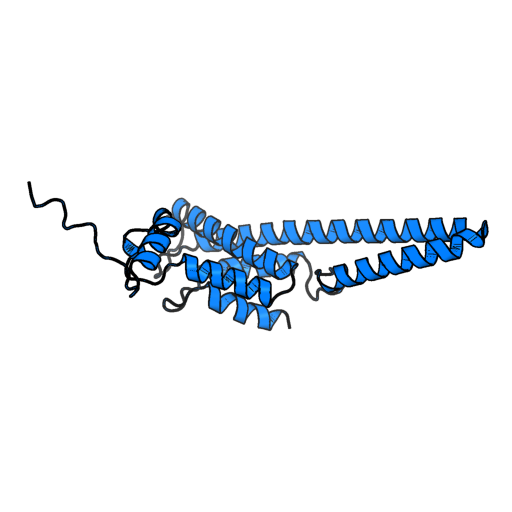 18.336 -26.058 -41.210 1.00 67.81 141 ASN A CA 1
ATOM 1118 C C . ASN A 1 141 ? 17.312 -24.947 -41.563 1.00 67.81 141 ASN A C 1
ATOM 1120 O O . ASN A 1 141 ? 16.601 -24.445 -40.694 1.00 67.81 141 ASN A O 1
ATOM 1124 N N . LEU A 1 142 ? 17.154 -24.641 -42.859 1.00 61.03 142 LEU A N 1
ATOM 1125 C CA . LEU A 1 142 ? 16.323 -23.540 -43.387 1.00 61.03 142 LEU A CA 1
ATOM 1126 C C . LEU A 1 142 ? 14.806 -23.686 -43.142 1.00 61.03 142 LEU A C 1
ATOM 1128 O O . LEU A 1 142 ? 14.116 -22.685 -42.971 1.00 61.03 142 LEU A O 1
ATOM 1132 N N . ASN A 1 143 ? 14.268 -24.909 -43.075 1.00 63.38 143 ASN A N 1
ATOM 1133 C CA . ASN A 1 143 ? 12.823 -25.128 -42.881 1.00 63.38 143 ASN A CA 1
ATOM 1134 C C . ASN A 1 143 ? 12.360 -24.879 -41.434 1.00 63.38 143 ASN A C 1
ATOM 1136 O O . ASN A 1 143 ? 11.183 -24.613 -41.193 1.00 63.38 143 ASN A O 1
ATOM 1140 N N . ASN A 1 144 ? 13.284 -24.925 -40.471 1.00 62.69 144 ASN A N 1
ATOM 1141 C CA . ASN A 1 144 ? 12.984 -24.681 -39.059 1.00 62.69 144 ASN A CA 1
ATOM 1142 C C . ASN A 1 144 ? 12.913 -23.181 -38.736 1.00 62.69 144 ASN A C 1
ATOM 1144 O O . ASN A 1 144 ? 12.263 -22.795 -37.768 1.00 62.69 144 ASN A O 1
ATOM 1148 N N . ILE A 1 145 ? 13.530 -22.344 -39.574 1.00 64.44 145 ILE A N 1
ATOM 1149 C CA . ILE A 1 145 ? 13.644 -20.893 -39.389 1.00 64.44 145 ILE A CA 1
ATOM 1150 C C . ILE A 1 145 ? 12.257 -20.240 -39.375 1.00 64.44 145 ILE A C 1
ATOM 1152 O O . ILE A 1 145 ? 11.928 -19.474 -38.477 1.00 64.44 145 ILE A O 1
ATOM 1156 N N . GLN A 1 146 ? 11.381 -20.599 -40.314 1.00 65.25 146 GLN A N 1
ATOM 1157 C CA . GLN A 1 146 ? 10.088 -19.924 -40.464 1.00 65.25 146 GLN A CA 1
ATOM 1158 C C . GLN A 1 146 ? 9.096 -20.253 -39.335 1.00 65.25 146 GLN A C 1
ATOM 1160 O O . GLN A 1 146 ? 8.355 -19.380 -38.882 1.00 65.25 146 GLN A O 1
ATOM 1165 N N . LEU A 1 147 ? 9.116 -21.496 -38.836 1.00 64.31 147 LEU A N 1
ATOM 1166 C CA . LEU A 1 147 ? 8.327 -21.907 -37.671 1.00 64.31 147 LEU A CA 1
ATOM 1167 C C . LEU A 1 147 ? 8.859 -21.269 -36.379 1.00 64.31 147 LEU A C 1
ATOM 1169 O O . LEU A 1 147 ? 8.052 -20.795 -35.580 1.00 64.31 147 LEU A O 1
ATOM 1173 N N . ASN A 1 148 ? 10.186 -21.181 -36.215 1.00 64.75 148 ASN A N 1
ATOM 1174 C CA . ASN A 1 148 ? 10.809 -20.525 -35.062 1.00 64.75 148 ASN A CA 1
ATOM 1175 C C . ASN A 1 148 ? 10.544 -19.019 -35.029 1.00 64.75 148 ASN A C 1
ATOM 1177 O O . ASN A 1 148 ? 10.215 -18.483 -33.973 1.00 64.75 148 ASN A O 1
ATOM 1181 N N . ILE A 1 149 ? 10.636 -18.333 -36.169 1.00 68.56 149 ILE A N 1
ATOM 1182 C CA . ILE A 1 149 ? 10.344 -16.897 -36.263 1.00 68.56 149 ILE A CA 1
ATOM 1183 C C . ILE A 1 149 ? 8.898 -16.622 -35.837 1.00 68.56 149 ILE A C 1
ATOM 1185 O O . ILE A 1 149 ? 8.646 -15.698 -35.067 1.00 68.56 149 ILE A O 1
ATOM 1189 N N . GLN A 1 150 ? 7.943 -17.451 -36.265 1.00 72.31 150 GLN A N 1
ATOM 1190 C CA . GLN A 1 150 ? 6.539 -17.268 -35.903 1.00 72.31 150 GLN A CA 1
ATOM 1191 C C . GLN A 1 150 ? 6.278 -17.497 -34.404 1.00 72.31 150 GLN A C 1
ATOM 1193 O O . GLN A 1 150 ? 5.530 -16.734 -33.785 1.00 72.31 150 GLN A O 1
ATOM 1198 N N . SER A 1 151 ? 6.900 -18.512 -33.793 1.00 67.56 151 SER A N 1
ATOM 1199 C CA . SER A 1 151 ? 6.815 -18.726 -32.343 1.00 67.56 151 SER A CA 1
ATOM 1200 C C . SER A 1 151 ? 7.523 -17.629 -31.552 1.00 67.56 151 SER A C 1
ATOM 1202 O O . SER A 1 151 ? 6.968 -17.151 -30.564 1.00 67.56 151 SER A O 1
ATOM 1204 N N . ASN A 1 152 ? 8.691 -17.176 -32.008 1.00 68.06 152 ASN A N 1
ATOM 1205 C CA . ASN A 1 152 ? 9.453 -16.109 -31.364 1.00 68.06 152 ASN A CA 1
ATOM 1206 C C . ASN A 1 152 ? 8.688 -14.789 -31.410 1.00 68.06 152 ASN A C 1
ATOM 1208 O O . ASN A 1 152 ? 8.569 -14.136 -30.381 1.00 68.06 152 ASN A O 1
ATOM 1212 N N . ASN A 1 153 ? 8.069 -14.445 -32.540 1.00 71.56 153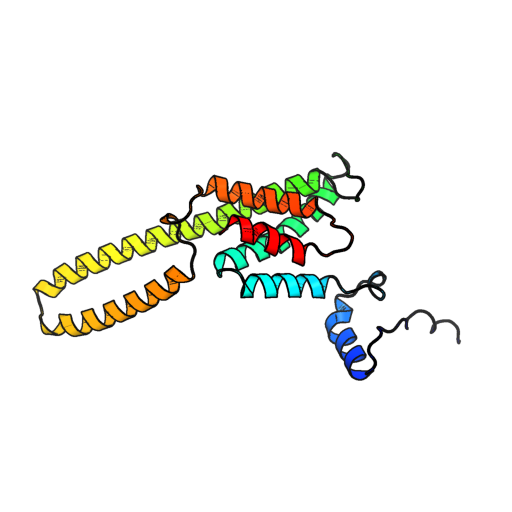 ASN A N 1
ATOM 1213 C CA . ASN A 1 153 ? 7.236 -13.247 -32.652 1.00 71.56 153 ASN A CA 1
ATOM 1214 C C . ASN A 1 153 ? 6.043 -13.288 -31.692 1.00 71.56 153 ASN A C 1
ATOM 1216 O O . ASN A 1 153 ? 5.760 -12.297 -31.027 1.00 71.56 153 ASN A O 1
ATOM 1220 N N . LYS A 1 154 ? 5.394 -14.447 -31.534 1.00 73.44 154 LYS A N 1
ATOM 1221 C CA . LYS A 1 154 ? 4.287 -14.599 -30.581 1.00 73.44 154 LYS A CA 1
ATOM 1222 C C . LYS A 1 154 ? 4.749 -14.484 -29.124 1.00 73.44 154 LYS A C 1
ATOM 1224 O O . LYS A 1 154 ? 4.059 -13.867 -28.317 1.00 73.44 154 LYS A O 1
ATOM 1229 N N . ILE A 1 155 ? 5.908 -15.058 -28.791 1.00 69.31 155 ILE A N 1
ATOM 1230 C CA . ILE A 1 155 ? 6.525 -14.947 -27.459 1.00 69.31 155 ILE A CA 1
ATOM 1231 C C . ILE A 1 155 ? 6.902 -13.490 -27.173 1.00 69.31 155 ILE A C 1
ATOM 1233 O O . ILE A 1 155 ? 6.581 -12.976 -26.102 1.00 69.31 155 ILE A O 1
ATOM 1237 N N . LEU A 1 156 ? 7.514 -12.812 -28.145 1.00 66.81 156 LEU A N 1
ATOM 1238 C CA . LEU A 1 156 ? 7.866 -11.398 -28.072 1.00 66.81 156 LEU A CA 1
ATOM 1239 C C . LEU A 1 156 ? 6.618 -10.537 -27.865 1.00 66.81 156 LEU A C 1
ATOM 1241 O O . LEU A 1 156 ? 6.595 -9.755 -26.925 1.00 66.81 156 LEU A O 1
ATOM 1245 N N . GLU A 1 157 ? 5.545 -10.736 -28.632 1.00 70.62 157 GLU A N 1
ATOM 1246 C CA . GLU A 1 157 ? 4.274 -10.027 -28.427 1.00 70.62 157 GLU A CA 1
ATOM 1247 C C . GLU A 1 157 ? 3.708 -10.247 -27.017 1.00 70.62 157 GLU A C 1
ATOM 1249 O O . GLU A 1 157 ? 3.334 -9.289 -26.338 1.00 70.62 157 GLU A O 1
ATOM 1254 N N . THR A 1 158 ? 3.692 -11.491 -26.523 1.00 62.56 158 THR A N 1
ATOM 1255 C CA . THR A 1 158 ? 3.219 -11.769 -25.157 1.00 62.56 158 THR A CA 1
ATOM 1256 C C . THR A 1 158 ? 4.110 -11.163 -24.075 1.00 62.56 158 THR A C 1
ATOM 1258 O O . THR A 1 158 ? 3.597 -10.697 -23.057 1.00 62.56 158 THR A O 1
ATOM 1261 N N . ASN A 1 159 ? 5.425 -11.129 -24.282 1.00 64.75 159 ASN A N 1
ATOM 1262 C CA . ASN A 1 159 ? 6.364 -10.520 -23.345 1.00 64.75 159 ASN A CA 1
ATOM 1263 C C . ASN A 1 159 ? 6.226 -8.996 -23.343 1.00 64.75 159 ASN A C 1
ATOM 1265 O O . ASN A 1 159 ? 6.182 -8.409 -22.269 1.00 64.75 159 ASN A O 1
ATOM 1269 N N . MET A 1 160 ? 6.031 -8.375 -24.507 1.00 62.62 160 MET A N 1
ATOM 1270 C CA . MET A 1 160 ? 5.808 -6.932 -24.645 1.00 62.62 160 MET A CA 1
ATOM 1271 C C . MET A 1 160 ? 4.533 -6.485 -23.913 1.00 62.62 160 MET A C 1
ATOM 1273 O O . MET A 1 160 ? 4.562 -5.513 -23.161 1.00 62.62 160 MET A O 1
ATOM 1277 N N . ILE A 1 161 ? 3.431 -7.235 -24.049 1.00 63.38 161 ILE A N 1
ATOM 1278 C CA . ILE A 1 161 ? 2.168 -6.954 -23.336 1.00 63.38 161 ILE A CA 1
ATOM 1279 C C . ILE A 1 161 ? 2.338 -7.096 -21.812 1.00 63.38 161 ILE A C 1
ATOM 1281 O O . ILE A 1 161 ? 1.756 -6.336 -21.032 1.00 63.38 161 ILE A O 1
ATOM 1285 N N . ASN A 1 162 ? 3.122 -8.082 -21.367 1.00 62.47 162 ASN A N 1
ATOM 1286 C CA . ASN A 1 162 ? 3.390 -8.298 -19.946 1.00 62.47 162 ASN A CA 1
ATOM 1287 C C . ASN A 1 162 ? 4.339 -7.240 -19.367 1.00 62.47 162 ASN A C 1
ATOM 1289 O O . ASN A 1 162 ? 4.116 -6.790 -18.243 1.00 62.47 162 ASN A O 1
ATOM 1293 N N . GLU A 1 163 ? 5.350 -6.811 -20.124 1.00 61.09 163 GLU A N 1
ATOM 1294 C CA . GLU A 1 163 ? 6.280 -5.750 -19.734 1.00 61.09 163 GLU A CA 1
ATOM 1295 C C . GLU A 1 163 ? 5.584 -4.393 -19.626 1.00 61.09 163 GLU A C 1
ATOM 1297 O O . GLU A 1 163 ? 5.814 -3.684 -18.651 1.00 61.09 163 GLU A O 1
ATOM 1302 N N . GLU A 1 164 ? 4.668 -4.060 -20.541 1.00 60.09 164 GLU A N 1
ATOM 1303 C CA . GLU A 1 164 ? 3.914 -2.798 -20.515 1.00 60.09 164 GLU A CA 1
ATOM 1304 C C . GLU A 1 164 ? 3.039 -2.655 -19.255 1.00 60.09 164 GLU A C 1
ATOM 1306 O O . GLU A 1 164 ? 2.864 -1.561 -18.718 1.00 60.09 164 GLU A O 1
ATOM 1311 N N . ARG A 1 165 ? 2.525 -3.775 -18.727 1.00 57.81 165 ARG A N 1
ATOM 1312 C CA . ARG A 1 165 ? 1.708 -3.803 -17.499 1.00 57.81 165 ARG A CA 1
ATOM 1313 C C . ARG A 1 165 ? 2.505 -3.999 -16.218 1.00 57.81 165 ARG A C 1
ATOM 1315 O O . ARG A 1 165 ? 1.899 -4.043 -15.141 1.00 57.81 165 ARG A O 1
ATOM 1322 N N . SER A 1 166 ? 3.820 -4.155 -16.322 1.00 65.06 166 SER A N 1
ATOM 1323 C CA . SER A 1 166 ? 4.668 -4.494 -15.194 1.00 65.06 166 SER A CA 1
ATOM 1324 C C . SER A 1 166 ? 5.714 -3.410 -14.937 1.00 65.06 166 SER A C 1
ATOM 1326 O O . SER A 1 166 ? 6.296 -2.845 -15.851 1.00 65.06 166 SER A O 1
ATOM 1328 N N . TRP A 1 167 ? 5.978 -3.108 -13.671 1.00 68.19 167 TRP A N 1
ATOM 1329 C CA . TRP A 1 167 ? 7.109 -2.273 -13.280 1.00 68.19 167 TRP A CA 1
ATOM 1330 C C . TRP A 1 167 ? 8.426 -2.876 -13.783 1.00 68.19 167 TRP A C 1
ATOM 1332 O O . TRP A 1 167 ? 8.706 -4.051 -13.517 1.00 68.19 167 TRP A O 1
ATOM 1342 N N . ILE A 1 168 ? 9.223 -2.044 -14.455 1.00 68.50 168 ILE A N 1
ATOM 1343 C CA . ILE A 1 168 ? 10.535 -2.384 -15.004 1.00 68.50 168 ILE A CA 1
ATOM 1344 C C . ILE A 1 168 ? 11.601 -1.678 -14.153 1.00 68.50 168 ILE A C 1
ATOM 1346 O O . ILE A 1 168 ? 11.558 -0.447 -14.052 1.00 68.50 168 ILE A O 1
ATOM 1350 N N . PRO A 1 169 ? 12.573 -2.411 -13.577 1.00 66.31 169 PRO A N 1
ATOM 1351 C CA . PRO A 1 169 ? 13.614 -1.822 -12.736 1.00 66.31 169 PRO A CA 1
ATOM 1352 C C . PRO A 1 169 ? 14.401 -0.705 -13.427 1.00 66.31 169 PRO A C 1
ATOM 1354 O O . PRO A 1 169 ? 14.701 0.312 -12.811 1.00 66.31 169 PRO A O 1
ATOM 1357 N N . GLU A 1 170 ? 14.686 -0.873 -14.718 1.00 65.75 170 GLU A N 1
ATOM 1358 C CA . GLU A 1 170 ? 15.495 0.048 -15.527 1.00 65.75 170 GLU A CA 1
ATOM 1359 C C . GLU A 1 170 ? 14.787 1.372 -15.848 1.00 65.75 170 GLU A C 1
ATOM 1361 O O . GLU A 1 170 ? 15.447 2.373 -16.112 1.00 65.75 170 GLU A O 1
ATOM 1366 N N . LYS A 1 171 ? 13.448 1.403 -15.796 1.00 68.38 171 LYS A N 1
ATOM 1367 C CA . LYS A 1 171 ? 12.657 2.630 -15.999 1.00 68.38 171 LYS A CA 1
ATOM 1368 C C . LYS A 1 171 ? 12.386 3.382 -14.692 1.00 68.38 171 LYS A C 1
ATOM 1370 O O . LYS A 1 171 ? 11.831 4.477 -14.723 1.00 68.38 171 LYS A O 1
ATOM 1375 N N . SER A 1 172 ? 12.734 2.802 -13.542 1.00 67.31 172 SER A N 1
ATOM 1376 C CA . SER A 1 172 ? 12.509 3.428 -12.240 1.00 67.31 172 SER A CA 1
ATOM 1377 C C . SER A 1 172 ? 13.507 4.563 -12.008 1.00 67.31 172 SER A C 1
ATOM 1379 O O . SER A 1 172 ? 14.709 4.332 -11.941 1.00 67.31 172 SER A O 1
ATOM 1381 N N . ILE A 1 173 ? 13.003 5.785 -11.815 1.00 71.56 173 ILE A N 1
ATOM 1382 C CA . ILE A 1 173 ? 13.816 6.975 -11.494 1.00 71.56 173 ILE A CA 1
ATOM 1383 C C . ILE A 1 173 ? 14.537 6.804 -10.142 1.00 71.56 173 ILE A C 1
ATOM 1385 O O . ILE A 1 173 ? 15.624 7.338 -9.928 1.00 71.56 173 ILE A O 1
ATOM 1389 N N . PHE A 1 174 ? 13.940 6.042 -9.221 1.00 75.50 174 PHE A N 1
ATOM 1390 C CA . PHE A 1 174 ? 14.456 5.843 -7.869 1.00 75.50 174 PHE A CA 1
ATOM 1391 C C . PHE A 1 174 ? 15.138 4.487 -7.696 1.00 75.50 174 PHE A C 1
ATOM 1393 O O . PHE A 1 174 ? 14.675 3.467 -8.215 1.00 75.50 174 PHE A O 1
ATOM 1400 N N . SER A 1 175 ? 16.196 4.472 -6.878 1.00 79.81 175 SER A N 1
ATOM 1401 C CA . SER A 1 175 ? 16.836 3.237 -6.428 1.00 79.81 175 SER A CA 1
ATOM 1402 C C . SER A 1 175 ? 15.885 2.422 -5.546 1.00 79.81 175 SER A C 1
ATOM 1404 O O . SER A 1 175 ? 15.071 2.965 -4.799 1.00 79.81 175 SER A O 1
ATOM 1406 N N . LEU A 1 176 ? 15.996 1.096 -5.607 1.00 80.06 176 LEU A N 1
ATOM 1407 C CA . LEU A 1 176 ? 15.102 0.178 -4.896 1.00 80.06 176 LEU A CA 1
ATOM 1408 C C . LEU A 1 176 ? 15.047 0.408 -3.366 1.00 80.06 176 LEU A C 1
ATOM 1410 O O . LEU A 1 176 ? 13.942 0.384 -2.810 1.00 80.06 176 LEU A O 1
ATOM 1414 N N . PRO A 1 177 ? 16.167 0.704 -2.669 1.00 83.12 177 PRO A N 1
ATOM 1415 C CA . PRO A 1 177 ? 16.122 1.068 -1.253 1.00 83.12 177 PRO A CA 1
ATOM 1416 C C . PRO A 1 177 ? 15.363 2.374 -0.999 1.00 83.12 177 PRO A C 1
ATOM 1418 O O . PRO A 1 177 ? 14.600 2.458 -0.038 1.00 83.12 177 PRO A O 1
ATOM 1421 N N . LEU A 1 178 ? 15.531 3.374 -1.870 1.00 82.69 178 LEU A N 1
ATOM 1422 C CA . LEU A 1 178 ? 14.862 4.666 -1.743 1.00 82.69 178 LEU A CA 1
ATOM 1423 C C . LEU A 1 178 ? 13.355 4.541 -1.992 1.00 82.69 178 LEU A C 1
ATOM 1425 O O . LEU A 1 178 ? 12.564 5.042 -1.199 1.00 82.69 178 LEU A O 1
ATOM 1429 N N . LEU A 1 179 ? 12.953 3.807 -3.031 1.00 82.88 179 LEU A N 1
ATOM 1430 C CA . LEU A 1 179 ? 11.547 3.509 -3.314 1.00 82.88 179 LEU A CA 1
ATOM 1431 C C . LEU A 1 179 ? 10.879 2.797 -2.128 1.00 82.88 179 LEU A C 1
ATOM 1433 O O . LEU A 1 179 ? 9.769 3.143 -1.719 1.00 82.88 179 LEU A O 1
ATOM 1437 N N . SER A 1 180 ? 11.579 1.827 -1.540 1.00 86.19 180 SER A N 1
ATOM 1438 C CA . SER A 1 180 ? 11.080 1.091 -0.379 1.00 86.19 180 SER A CA 1
ATOM 1439 C C . SER A 1 180 ? 10.956 1.993 0.848 1.00 86.19 180 SER A C 1
ATOM 1441 O O . SER A 1 180 ? 9.969 1.907 1.578 1.00 86.19 180 SER A O 1
ATOM 1443 N N . LEU A 1 181 ? 11.922 2.892 1.065 1.00 87.00 181 LEU A N 1
ATOM 1444 C CA . LEU A 1 181 ? 11.893 3.855 2.168 1.00 87.00 181 LEU A CA 1
ATOM 1445 C C . LEU A 1 181 ? 10.711 4.815 2.038 1.00 87.00 181 LEU A C 1
ATOM 1447 O O . LEU A 1 181 ? 9.963 4.992 2.998 1.00 87.00 181 LEU A O 1
ATOM 1451 N N . LEU A 1 182 ? 10.505 5.379 0.847 1.00 86.56 182 LEU A N 1
ATOM 1452 C CA . LEU A 1 182 ? 9.363 6.247 0.558 1.00 86.56 182 LEU A CA 1
ATOM 1453 C C . LEU A 1 182 ? 8.038 5.520 0.801 1.00 86.56 182 LEU A C 1
ATOM 1455 O O . LEU A 1 182 ? 7.131 6.079 1.411 1.00 86.56 182 LEU A O 1
ATOM 1459 N N . THR A 1 183 ? 7.957 4.249 0.409 1.00 86.94 183 THR A N 1
ATOM 1460 C CA . THR A 1 183 ? 6.778 3.408 0.643 1.00 86.94 183 THR A CA 1
ATOM 1461 C C . THR A 1 183 ? 6.479 3.239 2.137 1.00 86.94 183 THR A C 1
ATOM 1463 O O . THR A 1 183 ? 5.338 3.412 2.568 1.00 86.94 183 THR A O 1
ATOM 1466 N N . GLY A 1 184 ? 7.504 2.956 2.948 1.00 86.12 184 GLY A N 1
ATOM 1467 C CA . GLY A 1 184 ? 7.369 2.896 4.404 1.00 86.12 184 GLY A CA 1
ATOM 1468 C C . GLY A 1 184 ? 6.907 4.230 4.994 1.00 86.12 184 GLY A C 1
ATOM 1469 O O . GLY A 1 184 ? 5.960 4.265 5.779 1.00 86.12 184 GLY A O 1
ATOM 1470 N N . ILE A 1 185 ? 7.518 5.340 4.571 1.00 87.62 185 ILE A N 1
ATOM 1471 C CA . ILE A 1 185 ? 7.142 6.690 5.017 1.00 87.62 185 ILE A CA 1
ATOM 1472 C C . ILE A 1 185 ? 5.670 6.983 4.705 1.00 87.62 185 ILE A C 1
ATOM 1474 O O . ILE A 1 185 ? 4.963 7.467 5.585 1.00 87.62 185 ILE A O 1
ATOM 1478 N N . ILE A 1 186 ? 5.186 6.638 3.508 1.00 86.69 186 ILE A N 1
ATOM 1479 C CA . ILE A 1 186 ? 3.773 6.801 3.130 1.00 86.69 186 ILE A CA 1
ATOM 1480 C C . ILE A 1 186 ? 2.861 6.012 4.074 1.00 86.69 186 ILE A C 1
ATOM 1482 O O . ILE A 1 186 ? 1.879 6.567 4.557 1.00 86.69 186 ILE A O 1
ATOM 1486 N N . GLY A 1 187 ? 3.202 4.761 4.398 1.00 84.25 187 GLY A N 1
ATOM 1487 C CA . GLY A 1 187 ? 2.441 3.962 5.367 1.00 84.25 187 GLY A CA 1
ATOM 1488 C C . GLY A 1 187 ? 2.396 4.597 6.762 1.00 84.25 187 GLY A C 1
ATOM 1489 O O . GLY A 1 187 ? 1.347 4.634 7.399 1.00 84.25 187 GLY A O 1
ATOM 1490 N N . GLY A 1 188 ? 3.514 5.162 7.224 1.00 81.69 188 GLY A N 1
ATOM 1491 C CA . GLY A 1 188 ? 3.568 5.891 8.494 1.00 81.69 188 GLY A CA 1
ATOM 1492 C C . GLY A 1 188 ? 2.770 7.191 8.494 1.00 81.69 188 GLY A C 1
ATOM 1493 O O . GLY A 1 188 ?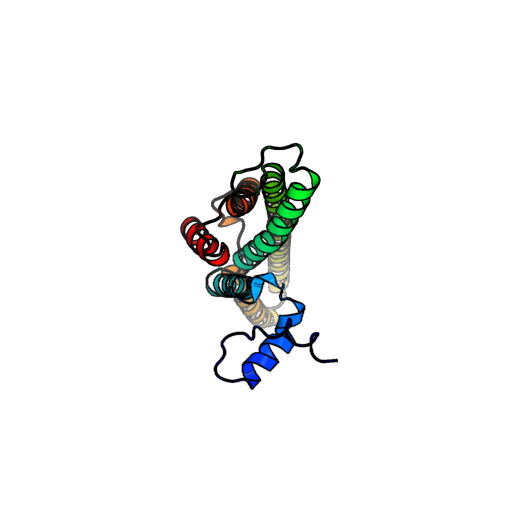 2.089 7.495 9.470 1.00 81.69 188 GLY A O 1
ATOM 1494 N N . ILE A 1 189 ? 2.852 7.960 7.407 1.00 83.94 189 ILE A N 1
ATOM 1495 C CA . ILE A 1 189 ? 2.109 9.213 7.238 1.00 83.94 189 ILE A CA 1
ATOM 1496 C C . ILE A 1 189 ? 0.609 8.934 7.127 1.00 83.94 189 ILE A C 1
ATOM 1498 O O . ILE A 1 189 ? -0.166 9.660 7.738 1.00 83.94 189 ILE A O 1
ATOM 1502 N N . SER A 1 190 ? 0.205 7.875 6.422 1.00 79.31 190 SER A N 1
ATOM 1503 C CA . SER A 1 190 ? -1.190 7.419 6.360 1.00 79.31 190 SER A CA 1
ATOM 1504 C C . SER A 1 190 ? -1.756 7.177 7.754 1.00 79.31 190 SER A C 1
ATOM 1506 O O . SER A 1 190 ? -2.867 7.594 8.040 1.00 79.31 190 SER A O 1
ATOM 1508 N N . GLU A 1 191 ? -0.968 6.585 8.656 1.00 80.88 191 GLU A N 1
ATOM 1509 C CA . GLU A 1 191 ? -1.375 6.459 10.053 1.00 80.88 191 GLU A CA 1
ATOM 1510 C C . GLU A 1 191 ? -1.482 7.838 10.722 1.00 80.88 191 GLU A C 1
ATOM 1512 O O . GLU A 1 191 ? -2.394 8.065 11.486 1.00 80.88 191 GLU A O 1
ATOM 1517 N N . LEU A 1 192 ? -0.616 8.818 10.466 1.00 72.31 192 LEU A N 1
ATOM 1518 C CA . LEU A 1 192 ? -0.712 10.139 11.121 1.00 72.31 192 LEU A CA 1
ATOM 1519 C C . LEU A 1 192 ? -1.881 11.001 10.638 1.00 72.31 192 LEU A C 1
ATOM 1521 O O . LEU A 1 192 ? -2.384 11.846 11.386 1.00 72.31 192 LEU A O 1
ATOM 1525 N N . ILE A 1 193 ? -2.286 10.810 9.393 1.00 68.62 193 ILE A N 1
ATOM 1526 C CA . ILE A 1 193 ? -3.362 11.555 8.767 1.00 68.62 193 ILE A CA 1
ATOM 1527 C C . ILE A 1 193 ? -4.690 10.960 9.264 1.00 68.62 193 ILE A C 1
ATOM 1529 O O . ILE A 1 193 ? -5.010 9.817 9.002 1.00 68.62 193 ILE A O 1
ATOM 1533 N N . ASP A 1 194 ? -5.444 11.731 10.048 1.00 54.44 194 ASP A N 1
ATOM 1534 C CA . ASP A 1 194 ? -6.895 11.558 10.207 1.00 54.44 194 ASP A CA 1
ATOM 1535 C C . ASP A 1 194 ? -7.525 12.798 9.573 1.00 54.44 194 ASP A C 1
ATOM 1537 O O . ASP A 1 194 ? -7.692 13.832 10.234 1.00 54.44 194 ASP A O 1
ATOM 1541 N N . ILE A 1 195 ? -7.823 12.763 8.275 1.00 44.03 195 ILE A N 1
ATOM 1542 C CA . ILE A 1 195 ? -8.500 13.904 7.650 1.00 44.03 195 ILE A CA 1
ATOM 1543 C C . ILE A 1 195 ? -9.980 13.810 7.992 1.00 44.03 195 ILE A C 1
ATOM 1545 O O . ILE A 1 195 ? -10.738 13.123 7.331 1.00 44.03 195 ILE A O 1
ATOM 1549 N N . TRP A 1 196 ? -10.416 14.561 9.005 1.00 37.12 196 TRP A N 1
ATOM 1550 C CA . TRP A 1 196 ? -11.774 15.129 9.049 1.00 37.12 196 TRP A CA 1
ATOM 1551 C C . TRP A 1 196 ? -12.957 14.140 8.921 1.00 37.12 196 TRP A C 1
ATOM 1553 O O . TRP A 1 196 ? -14.048 14.526 8.505 1.00 37.12 196 TRP A O 1
ATOM 1563 N N . GLY A 1 197 ? -12.783 12.862 9.275 1.00 44.19 197 GLY A N 1
ATOM 1564 C CA . GLY A 1 197 ? -13.813 11.838 9.045 1.00 44.19 197 GLY A CA 1
ATOM 1565 C C . GLY A 1 197 ? -14.088 11.540 7.561 1.00 44.19 197 GLY A C 1
ATOM 1566 O O . GLY A 1 197 ? -15.105 10.922 7.246 1.00 44.19 197 GLY A O 1
ATOM 1567 N N . LEU A 1 198 ? -13.201 11.987 6.671 1.00 40.91 198 LEU A N 1
ATOM 1568 C CA . LEU A 1 198 ? -13.053 11.546 5.293 1.00 40.91 198 LEU A CA 1
ATOM 1569 C C . LEU A 1 198 ? -12.024 10.417 5.280 1.00 40.91 198 LEU A C 1
ATOM 1571 O O . LEU A 1 198 ? -10.914 10.560 5.775 1.00 40.91 198 LEU A O 1
ATOM 1575 N N . ASP A 1 199 ? -12.456 9.282 4.756 1.00 47.72 199 ASP A N 1
ATOM 1576 C CA . ASP A 1 199 ? -11.739 8.020 4.817 1.00 47.72 199 ASP A CA 1
ATOM 1577 C C . ASP A 1 199 ? -10.402 8.066 4.047 1.00 47.72 199 ASP A C 1
ATOM 1579 O O . ASP A 1 199 ? -10.338 8.562 2.913 1.00 47.72 199 ASP A O 1
ATOM 1583 N N . ASP A 1 200 ? -9.347 7.511 4.652 1.00 50.16 200 ASP A N 1
ATOM 1584 C CA . ASP A 1 200 ? -7.963 7.449 4.146 1.00 50.16 200 ASP A CA 1
ATOM 1585 C C . ASP A 1 200 ? -7.872 6.797 2.752 1.00 50.16 200 ASP A C 1
ATOM 1587 O O . ASP A 1 200 ? -6.961 7.060 1.960 1.00 50.16 200 ASP A O 1
ATOM 1591 N N . ASN A 1 201 ? -8.902 6.026 2.404 1.00 48.88 201 ASN A N 1
ATOM 1592 C CA . ASN A 1 201 ? -9.101 5.352 1.128 1.00 48.88 201 ASN A CA 1
ATOM 1593 C C . ASN A 1 201 ? -9.331 6.280 -0.084 1.00 48.88 201 ASN A C 1
ATOM 1595 O O . ASN A 1 201 ? -9.256 5.808 -1.220 1.00 48.88 201 ASN A O 1
ATOM 1599 N N . PHE A 1 202 ? -9.601 7.578 0.117 1.00 48.03 202 PHE A N 1
ATOM 1600 C CA . PHE A 1 202 ? -9.787 8.543 -0.983 1.00 48.03 202 PHE A CA 1
ATOM 1601 C C . PHE A 1 202 ? -8.572 9.455 -1.204 1.00 48.03 202 PHE A C 1
ATOM 1603 O O . PHE A 1 202 ? -8.266 9.835 -2.334 1.00 48.03 202 PHE A O 1
ATOM 1610 N N . VAL A 1 203 ? -7.850 9.792 -0.133 1.00 54.16 203 VAL A N 1
ATOM 1611 C CA . VAL A 1 203 ? -6.758 10.777 -0.179 1.00 54.16 203 VAL A CA 1
ATOM 1612 C C . VAL A 1 203 ? -5.440 10.144 -0.630 1.00 54.16 203 VAL A C 1
ATOM 1614 O O . VAL A 1 203 ? -4.711 10.750 -1.419 1.00 54.16 203 VAL A O 1
ATOM 1617 N N . LEU A 1 204 ? -5.146 8.910 -0.204 1.00 56.12 204 LEU A N 1
ATOM 1618 C CA . LEU A 1 204 ? -3.903 8.227 -0.579 1.00 56.12 204 LEU A CA 1
ATOM 1619 C C . LEU A 1 204 ? -3.752 7.975 -2.088 1.00 56.12 204 LEU A C 1
ATOM 1621 O O . LEU A 1 204 ? -2.675 8.262 -2.621 1.00 56.12 204 LEU A O 1
ATOM 1625 N N . PRO A 1 205 ? -4.778 7.485 -2.812 1.00 52.81 205 PRO A N 1
ATOM 1626 C CA . PRO A 1 205 ? -4.679 7.284 -4.258 1.00 52.81 205 PRO A CA 1
ATOM 1627 C C . PRO A 1 205 ? -4.409 8.592 -5.023 1.00 52.81 205 PRO A C 1
ATOM 1629 O O . PRO A 1 205 ? -3.607 8.619 -5.950 1.00 52.81 205 PRO A O 1
ATOM 1632 N N . LEU A 1 206 ? -5.023 9.701 -4.603 1.00 54.88 206 LEU A N 1
ATOM 1633 C CA . LEU A 1 206 ? -4.944 10.992 -5.297 1.00 54.88 206 LEU A CA 1
ATOM 1634 C C . LEU A 1 206 ? -3.609 11.716 -5.049 1.00 54.88 206 LEU A C 1
ATOM 1636 O O . LEU A 1 206 ? -3.060 12.344 -5.957 1.00 54.88 206 LEU A O 1
ATOM 1640 N N . ALA A 1 207 ? -3.059 11.592 -3.838 1.00 56.75 207 ALA A N 1
ATOM 1641 C CA . ALA A 1 207 ? -1.752 12.145 -3.492 1.00 56.75 207 ALA A CA 1
ATOM 1642 C C . ALA A 1 207 ? -0.589 11.314 -4.067 1.00 56.75 207 ALA A C 1
ATOM 1644 O O . ALA A 1 207 ? 0.381 11.883 -4.560 1.00 56.75 207 ALA A O 1
ATOM 1645 N N . SER A 1 208 ? -0.691 9.978 -4.053 1.00 58.41 208 SER A N 1
ATOM 1646 C CA . SER A 1 208 ? 0.354 9.104 -4.613 1.00 58.41 208 SER A CA 1
ATOM 1647 C C . SER A 1 208 ? 0.389 9.118 -6.143 1.00 58.41 208 SER A C 1
ATOM 1649 O O . SER A 1 208 ? 1.475 9.112 -6.718 1.00 58.41 208 SER A O 1
ATOM 1651 N N . GLY A 1 209 ? -0.762 9.224 -6.818 1.00 56.22 209 GLY A N 1
ATOM 1652 C CA . GLY A 1 209 ? -0.822 9.283 -8.282 1.00 56.22 209 GLY A CA 1
ATOM 1653 C C . GLY A 1 209 ? -0.140 10.505 -8.904 1.00 56.22 209 GLY A C 1
ATOM 1654 O O . GLY A 1 209 ? 0.394 10.394 -10.000 1.00 56.22 209 GLY A O 1
ATOM 1655 N N . ASN A 1 210 ? -0.071 11.634 -8.189 1.00 57.00 210 ASN A N 1
ATOM 1656 C CA . ASN A 1 210 ? 0.639 12.839 -8.642 1.00 57.00 210 ASN A CA 1
ATOM 1657 C C . ASN A 1 210 ? 2.168 12.762 -8.481 1.00 57.00 210 ASN A C 1
ATOM 1659 O O . ASN A 1 210 ? 2.872 13.624 -8.989 1.00 57.00 210 ASN A O 1
ATOM 1663 N N . ILE A 1 211 ? 2.685 11.770 -7.751 1.00 54.03 211 ILE A N 1
ATOM 1664 C CA . ILE A 1 211 ? 4.131 11.578 -7.549 1.00 54.03 211 ILE A CA 1
ATOM 1665 C C . ILE A 1 211 ? 4.713 10.597 -8.579 1.00 54.03 211 ILE A C 1
ATOM 1667 O O . ILE A 1 211 ? 5.913 10.620 -8.841 1.00 54.03 211 ILE A O 1
ATOM 1671 N N . PHE A 1 212 ? 3.877 9.728 -9.154 1.00 51.75 212 PHE A N 1
ATOM 1672 C CA . PHE A 1 212 ? 4.289 8.713 -10.129 1.00 51.75 212 PHE A CA 1
ATOM 1673 C C . PHE A 1 212 ? 4.049 9.111 -11.595 1.00 51.75 212 PHE A C 1
ATOM 1675 O O . PHE A 1 212 ? 4.338 8.301 -12.477 1.00 51.75 212 PHE A O 1
ATOM 1682 N N . TYR A 1 213 ? 3.544 10.322 -11.847 1.00 45.22 213 TYR A N 1
ATOM 1683 C CA . TYR A 1 213 ? 3.456 10.940 -13.174 1.00 45.22 213 TYR A CA 1
ATOM 1684 C C . TYR A 1 213 ? 4.515 12.037 -13.297 1.00 45.22 213 TYR A C 1
ATOM 1686 O O . TYR A 1 213 ? 5.173 12.104 -14.357 1.00 45.22 213 TYR A O 1
#

Radius of gyration: 25.36 Å; Cα contacts (8 Å, |Δi|>4): 162; chains: 1; bounding box: 66×41×73 Å

Solvent-accessible surface area (backbone atoms only — not comparable to full-atom values): 12037 Å² total; per-residue (Å²): 145,85,80,87,79,82,80,77,81,77,72,67,93,53,95,50,63,69,60,43,52,50,47,44,69,73,46,42,87,77,57,56,87,88,44,67,83,49,86,56,68,64,59,48,50,52,49,25,55,52,50,35,61,72,75,40,54,59,56,58,27,52,50,53,52,48,35,58,58,50,12,53,52,30,20,54,50,32,23,69,74,42,19,85,82,36,63,63,48,97,85,77,47,24,53,34,7,30,51,35,3,22,54,48,19,21,52,50,38,43,54,54,53,49,53,50,50,53,52,51,57,51,52,54,55,51,52,54,51,51,52,55,52,48,58,64,52,50,80,75,41,76,80,56,46,64,59,49,52,55,51,48,51,53,51,50,52,55,49,51,59,51,50,76,52,38,89,53,76,90,76,47,94,59,55,68,70,56,50,12,47,52,46,3,47,50,33,18,48,56,66,72,57,76,55,88,90,54,63,70,48,63,54,52,62,63,60,52,55,69,72,78,109